Protein AF-A0A3R6Z991-F1 (afdb_monomer)

Solvent-accessible surface area (backbone atoms only — not comparable to full-atom values): 20570 Å² total; per-residue (Å²): 110,44,73,58,53,53,50,39,36,74,74,65,44,71,78,51,52,42,78,57,64,45,78,54,75,90,74,85,60,100,72,64,67,67,49,63,60,60,46,75,59,52,71,69,58,50,58,74,48,50,86,48,66,69,60,48,53,48,35,54,51,50,40,51,42,68,76,30,88,50,35,48,64,38,92,88,78,64,52,74,47,69,49,88,49,52,92,82,39,44,72,40,67,37,93,85,81,61,52,67,30,35,72,87,61,41,77,78,53,73,98,57,54,70,67,59,50,52,60,66,44,47,64,56,51,51,52,49,50,54,48,41,68,74,76,51,71,88,80,68,92,53,63,51,33,69,41,66,42,90,86,80,62,52,31,26,30,69,88,76,69,45,78,41,60,89,55,98,76,31,68,47,33,31,76,78,30,83,92,42,55,40,70,42,44,65,57,85,86,72,90,60,85,73,52,73,65,56,53,50,50,53,48,52,53,42,50,52,49,40,67,68,43,39,61,62,12,49,55,48,20,52,52,51,50,55,52,43,53,73,75,38,82,73,62,74,81,43,76,65,60,41,52,55,49,45,50,49,40,29,54,51,36,35,49,67,56,46,52,59,52,51,48,64,68,45,56,79,51,46,64,58,52,52,49,46,43,71,78,36,48,67,62,52,49,47,69,69,47,62,83,72,56,70,75,76,74,71,82,74,82,71,79,88,72,70,90,72,76,91,80,71,80,83,82,80,86,76,83,86,78,90,81,83,89,85,89,85,88,83,90,85,136

Radius of gyration: 32.33 Å; Cα contacts (8 Å, |Δi|>4): 270; chains: 1; bounding box: 78×61×90 Å

Structure (mmCIF, N/CA/C/O backbone):
data_AF-A0A3R6Z991-F1
#
_entry.id   AF-A0A3R6Z991-F1
#
loop_
_atom_site.group_PDB
_atom_site.id
_atom_site.type_symbol
_atom_site.label_atom_id
_atom_site.label_alt_id
_atom_site.label_comp_id
_atom_site.label_asym_id
_atom_site.label_entity_id
_atom_site.label_seq_id
_atom_site.pdbx_PDB_ins_code
_atom_site.Cartn_x
_atom_site.Cartn_y
_atom_site.Cartn_z
_atom_site.occupancy
_atom_site.B_iso_or_equiv
_atom_site.auth_seq_id
_atom_site.auth_comp_id
_atom_site.auth_asym_id
_atom_site.auth_atom_id
_atom_site.pdbx_PDB_model_num
ATOM 1 N N . MET A 1 1 ? -12.476 -25.654 -6.053 1.00 82.75 1 MET A N 1
ATOM 2 C CA . MET A 1 1 ? -13.649 -24.868 -5.609 1.00 82.75 1 MET A CA 1
ATOM 3 C C . MET A 1 1 ? -13.678 -24.734 -4.091 1.00 82.75 1 MET A C 1
ATOM 5 O O . MET A 1 1 ? -13.703 -23.611 -3.612 1.00 82.75 1 MET A O 1
ATOM 9 N N . GLU A 1 2 ? -13.589 -25.836 -3.341 1.00 89.06 2 GLU A N 1
ATOM 10 C CA . GLU A 1 2 ? -13.606 -25.836 -1.867 1.00 89.06 2 GLU A CA 1
ATOM 11 C C . GLU A 1 2 ? -12.605 -24.870 -1.223 1.00 89.06 2 GLU A C 1
ATOM 13 O O . GLU A 1 2 ? -13.019 -24.016 -0.450 1.00 89.06 2 GLU A O 1
ATOM 18 N N . GLY A 1 3 ? -11.323 -24.905 -1.609 1.00 91.31 3 GLY A N 1
ATOM 19 C CA . GLY A 1 3 ? -10.321 -23.989 -1.042 1.00 91.31 3 GLY A CA 1
ATOM 20 C C . GLY A 1 3 ? -10.647 -22.499 -1.232 1.00 91.31 3 GLY A C 1
ATOM 21 O O . GLY A 1 3 ? -10.408 -21.698 -0.333 1.00 91.31 3 GLY A O 1
ATOM 22 N N . TYR A 1 4 ? -11.262 -22.130 -2.363 1.00 91.81 4 TYR A N 1
ATOM 23 C CA . TYR A 1 4 ? -11.729 -20.759 -2.598 1.00 91.81 4 TYR A CA 1
ATOM 24 C C . TYR A 1 4 ? -12.883 -20.406 -1.654 1.00 91.81 4 TYR A C 1
ATOM 26 O O . TYR A 1 4 ? -12.826 -19.391 -0.966 1.00 91.81 4 TYR A O 1
ATOM 34 N N . VAL A 1 5 ? -13.910 -21.257 -1.595 1.00 92.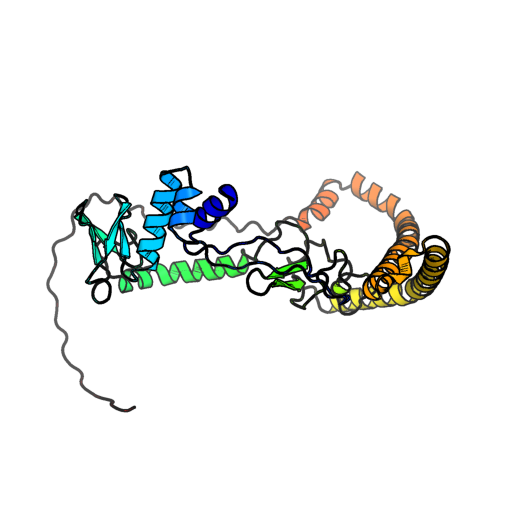38 5 VAL A N 1
ATOM 35 C CA . VAL A 1 5 ? -15.098 -21.032 -0.761 1.00 92.38 5 VAL A CA 1
ATOM 36 C C . VAL A 1 5 ? -14.729 -20.981 0.723 1.00 92.38 5 VAL A C 1
ATOM 38 O O . VAL A 1 5 ? -15.147 -20.062 1.422 1.00 92.38 5 VAL A O 1
ATOM 41 N N . ALA A 1 6 ? -13.892 -21.908 1.191 1.00 92.94 6 ALA A N 1
ATOM 42 C CA . ALA A 1 6 ? -13.424 -21.954 2.570 1.00 92.94 6 ALA A CA 1
ATOM 43 C C . ALA A 1 6 ? -12.615 -20.703 2.944 1.00 92.94 6 ALA A C 1
ATOM 45 O O . ALA A 1 6 ? -12.851 -20.121 4.002 1.00 92.94 6 ALA A O 1
ATOM 46 N N . SER A 1 7 ? -11.720 -20.241 2.060 1.00 92.75 7 SER A N 1
ATOM 47 C CA . SER A 1 7 ? -10.999 -18.976 2.254 1.00 92.75 7 SER A CA 1
ATOM 48 C C . SER A 1 7 ? -11.969 -17.797 2.348 1.00 92.75 7 SER A C 1
ATOM 50 O O . SER A 1 7 ? -11.893 -17.032 3.302 1.00 92.75 7 SER A O 1
ATOM 52 N N . LYS A 1 8 ? -12.942 -17.690 1.433 1.00 91.88 8 LYS A N 1
ATOM 53 C CA . LYS A 1 8 ? -13.927 -16.599 1.456 1.00 91.88 8 LYS A CA 1
ATOM 54 C C . LYS A 1 8 ? -14.783 -16.586 2.715 1.00 91.88 8 LYS A C 1
ATOM 56 O O . LYS A 1 8 ? -15.012 -15.520 3.275 1.00 91.88 8 LYS A O 1
ATOM 61 N N . ILE A 1 9 ? -15.216 -17.748 3.184 1.00 92.94 9 ILE A N 1
ATOM 62 C CA . ILE A 1 9 ? -15.982 -17.857 4.429 1.00 92.94 9 ILE A CA 1
ATOM 63 C C . ILE A 1 9 ? -15.120 -17.481 5.630 1.00 92.94 9 ILE A C 1
ATOM 65 O O . ILE A 1 9 ? -15.600 -16.779 6.513 1.00 92.94 9 ILE A O 1
ATOM 69 N N . THR A 1 10 ? -13.854 -17.899 5.647 1.00 90.31 10 THR A N 1
ATOM 70 C CA . THR A 1 10 ? -12.906 -17.533 6.710 1.00 90.31 10 THR A CA 1
ATOM 71 C C . THR A 1 10 ? -12.703 -16.018 6.781 1.00 90.31 10 THR A C 1
ATOM 73 O O . THR A 1 10 ? -12.649 -15.469 7.877 1.00 90.31 10 THR A O 1
ATOM 76 N N . ASP A 1 11 ? -12.713 -15.336 5.632 1.00 90.19 11 ASP A N 1
ATOM 77 C CA . ASP A 1 11 ? -12.648 -13.871 5.527 1.00 90.19 11 ASP A CA 1
ATOM 78 C C . ASP A 1 11 ? -13.983 -13.161 5.866 1.00 90.19 11 ASP A C 1
ATOM 80 O O . ASP A 1 11 ? -14.098 -11.943 5.728 1.00 90.19 11 ASP A O 1
ATOM 84 N N . GLY A 1 12 ? -15.029 -13.896 6.264 1.00 89.50 12 GLY A N 1
ATOM 85 C CA . GLY A 1 12 ? -16.349 -13.341 6.587 1.00 89.50 12 GLY A CA 1
ATOM 86 C C . GLY A 1 12 ? -17.260 -13.081 5.377 1.00 89.50 12 GLY A C 1
ATOM 87 O O . GLY A 1 12 ? -18.328 -12.474 5.515 1.00 89.50 12 GLY A O 1
ATOM 88 N N . LEU A 1 13 ? -16.892 -13.538 4.173 1.00 91.50 13 LEU A N 1
ATOM 89 C CA . LEU A 1 13 ? -17.719 -13.394 2.973 1.00 91.50 13 LEU A CA 1
ATOM 90 C C . LEU A 1 13 ? -18.770 -14.513 2.885 1.00 91.50 13 LEU A C 1
ATOM 92 O O . LEU A 1 13 ? -18.513 -15.605 2.386 1.00 91.50 13 LEU A O 1
ATOM 96 N N . VAL A 1 14 ? -19.995 -14.205 3.313 1.00 93.62 14 VAL A N 1
ATOM 97 C CA . VAL A 1 14 ? -21.129 -15.159 3.353 1.00 93.62 14 VAL A CA 1
ATOM 98 C C . VAL A 1 14 ? -21.963 -15.237 2.067 1.00 93.62 14 VAL A C 1
ATOM 100 O O . VAL A 1 14 ? -22.827 -16.099 1.944 1.00 93.62 14 VAL A O 1
ATOM 103 N N . TYR A 1 15 ? -21.702 -14.360 1.094 1.00 93.81 15 TYR A N 1
ATOM 104 C CA . TYR A 1 15 ? -22.352 -14.367 -0.225 1.00 93.81 15 TYR A CA 1
ATOM 105 C C . TYR A 1 15 ? -21.294 -14.412 -1.339 1.00 93.81 15 TYR A C 1
ATOM 107 O O . TYR A 1 15 ? -21.105 -13.423 -2.049 1.00 93.81 15 TYR A O 1
ATOM 115 N N . PRO A 1 16 ? -20.522 -15.507 -1.454 1.00 92.62 16 PRO A N 1
ATOM 116 C CA . PRO A 1 16 ? -19.479 -15.608 -2.463 1.00 92.62 16 PRO A CA 1
ATOM 117 C C . PRO A 1 16 ? -20.077 -15.727 -3.872 1.00 92.62 16 PRO A C 1
ATOM 119 O O . PRO A 1 16 ? -21.133 -16.329 -4.085 1.00 92.62 16 PRO A O 1
ATOM 122 N N . THR A 1 17 ? -19.364 -15.174 -4.849 1.00 93.38 17 THR A N 1
ATOM 123 C CA . THR A 1 17 ? -19.722 -15.237 -6.271 1.00 93.38 17 THR A CA 1
ATOM 124 C C . THR A 1 17 ? -18.753 -16.126 -7.038 1.00 93.38 17 THR A C 1
ATOM 126 O O . THR A 1 17 ? -17.576 -16.230 -6.694 1.00 93.38 17 THR A O 1
ATOM 129 N N . CYS A 1 18 ? -19.227 -16.729 -8.120 1.00 89.62 18 CYS A N 1
ATOM 130 C CA . CYS A 1 18 ? -18.427 -17.534 -9.026 1.00 89.62 18 CYS A CA 1
ATOM 131 C C . CYS A 1 18 ? -17.290 -16.710 -9.658 1.00 89.62 18 CYS A C 1
ATOM 133 O O . CYS A 1 18 ? -17.527 -15.646 -10.232 1.00 89.62 18 CYS A O 1
ATOM 135 N N . PHE A 1 19 ? -16.059 -17.225 -9.574 1.00 88.69 19 PHE A N 1
ATOM 136 C CA . PHE A 1 19 ? -14.857 -16.583 -10.121 1.00 88.69 19 PHE A CA 1
ATOM 137 C C . PHE A 1 19 ? -14.416 -17.158 -11.477 1.00 88.69 19 PHE A C 1
ATOM 139 O O . PHE A 1 19 ? -13.409 -16.713 -12.023 1.00 88.69 19 PHE A O 1
ATOM 146 N N . PHE A 1 20 ? -15.131 -18.152 -12.019 1.00 87.88 20 PHE A N 1
ATOM 147 C CA . PHE A 1 20 ? -14.762 -18.772 -13.292 1.00 87.88 20 PHE A CA 1
ATOM 148 C C . PHE A 1 20 ? -14.850 -17.768 -14.444 1.00 87.88 20 PHE A C 1
ATOM 150 O O . PHE A 1 20 ? -15.827 -17.025 -14.567 1.00 87.88 20 PHE A O 1
ATOM 157 N N . THR A 1 21 ? -13.828 -17.775 -15.293 1.00 86.69 21 THR A N 1
ATOM 158 C CA . THR A 1 21 ? -13.789 -17.041 -16.556 1.00 86.69 21 THR A CA 1
ATOM 159 C C . THR A 1 21 ? -14.355 -17.912 -17.667 1.00 86.69 21 THR A C 1
ATOM 161 O O . THR A 1 21 ? -13.975 -19.073 -17.818 1.00 86.69 21 THR A O 1
ATOM 164 N N . SER A 1 22 ? -15.272 -17.351 -18.450 1.00 79.81 22 SER A N 1
ATOM 165 C CA . SER A 1 22 ? -15.692 -17.984 -19.698 1.00 79.81 22 SER A CA 1
ATOM 166 C C . SER A 1 22 ? -14.619 -17.738 -20.760 1.00 79.81 22 SER A C 1
ATOM 168 O O . SER A 1 22 ? -14.038 -16.645 -20.782 1.00 79.81 22 SER A O 1
ATOM 170 N N . PRO A 1 23 ? -14.326 -18.723 -21.628 1.00 73.44 23 PRO A N 1
ATOM 171 C CA . PRO A 1 23 ? -13.480 -18.479 -22.785 1.00 73.44 23 PRO A CA 1
ATOM 172 C C . PRO A 1 23 ? -14.109 -17.384 -23.663 1.00 73.44 23 PRO A C 1
ATOM 174 O O . PRO A 1 23 ? -15.335 -17.231 -23.656 1.00 73.44 23 PRO A O 1
ATOM 177 N N . PRO A 1 24 ? -13.289 -16.604 -24.383 1.00 66.75 24 PRO A N 1
ATOM 178 C CA . PRO A 1 24 ? -13.789 -15.581 -25.293 1.00 66.75 24 PRO A CA 1
ATOM 179 C C . PRO A 1 24 ? -14.782 -16.176 -26.298 1.00 66.75 24 PRO A C 1
ATOM 181 O O . PRO A 1 24 ? -14.546 -17.266 -26.822 1.00 66.75 24 PRO A O 1
ATOM 184 N N . SER A 1 25 ? -15.896 -15.481 -26.543 1.00 61.94 25 SER A N 1
ATOM 185 C CA . SER A 1 25 ? -16.844 -15.881 -27.580 1.00 61.94 25 SER A CA 1
ATOM 186 C C . SER A 1 25 ? -16.215 -15.679 -28.961 1.00 61.94 25 SER A C 1
ATOM 188 O O . SER A 1 25 ? -15.537 -14.681 -29.212 1.00 61.94 25 SER A O 1
ATOM 190 N N . ASP A 1 26 ? -16.414 -16.653 -29.847 1.00 62.41 26 ASP A N 1
ATOM 191 C CA . ASP A 1 26 ? -15.805 -16.759 -31.183 1.00 62.41 26 ASP A CA 1
ATOM 192 C C . ASP A 1 26 ? -16.470 -15.799 -32.198 1.00 62.41 26 ASP A C 1
ATOM 194 O O . ASP A 1 26 ? -16.658 -16.105 -33.374 1.00 62.41 26 ASP A O 1
ATOM 198 N N . ASP A 1 27 ? -16.876 -14.616 -31.732 1.00 59.75 27 ASP A N 1
ATOM 199 C CA . ASP A 1 27 ? -17.784 -13.711 -32.443 1.00 59.75 27 ASP A CA 1
ATOM 200 C C . ASP A 1 27 ? -17.039 -12.779 -33.423 1.00 59.75 27 ASP A C 1
ATOM 202 O O . ASP A 1 27 ? -17.573 -11.760 -33.859 1.00 59.75 27 ASP A O 1
ATOM 206 N N . GLY A 1 28 ? -15.787 -13.097 -33.772 1.00 58.56 28 GLY A N 1
ATOM 207 C CA . GLY A 1 28 ? -14.999 -12.361 -34.770 1.00 58.56 28 GLY A CA 1
ATOM 208 C C . GLY A 1 28 ? -14.680 -10.905 -34.405 1.00 58.56 28 GLY A C 1
ATOM 209 O O . GLY A 1 28 ? -14.294 -10.134 -35.282 1.00 58.56 28 GLY A O 1
ATOM 210 N N . SER A 1 29 ? -14.843 -10.513 -33.136 1.00 56.03 29 SER A N 1
ATOM 211 C CA . SER A 1 29 ? -14.404 -9.206 -32.641 1.00 56.03 29 SER A CA 1
ATOM 212 C C . SER A 1 29 ? -13.012 -9.322 -32.016 1.00 56.03 29 SER A C 1
ATOM 214 O O . SER A 1 29 ? -12.801 -10.091 -31.079 1.00 56.03 29 SER A O 1
ATOM 216 N N . ASP A 1 30 ? -12.055 -8.546 -32.529 1.00 55.50 30 ASP A N 1
ATOM 217 C CA . ASP A 1 30 ? -10.634 -8.519 -32.134 1.00 55.50 30 ASP A CA 1
ATOM 218 C C . ASP A 1 30 ? -10.384 -7.966 -30.705 1.00 55.50 30 ASP A C 1
ATOM 220 O O . ASP A 1 30 ? -9.349 -7.376 -30.402 1.00 55.50 30 ASP A O 1
ATOM 224 N N . SER A 1 31 ? -11.342 -8.102 -29.787 1.00 57.00 31 SER A N 1
ATOM 225 C CA . SER A 1 31 ? -11.246 -7.648 -28.393 1.00 57.00 31 SER A CA 1
ATOM 226 C C . SER A 1 31 ? -11.937 -8.639 -27.462 1.00 57.00 31 SER A C 1
ATOM 228 O O . SER A 1 31 ? -12.911 -8.330 -26.778 1.00 57.00 31 SER A O 1
ATOM 230 N N . ALA A 1 32 ? -11.433 -9.868 -27.458 1.00 60.47 32 ALA A N 1
ATOM 231 C CA . ALA A 1 32 ? -12.014 -10.971 -26.714 1.00 60.47 32 ALA A CA 1
ATOM 232 C C . ALA A 1 32 ? -11.549 -10.945 -25.241 1.00 60.47 32 ALA A C 1
ATOM 234 O O . ALA A 1 32 ? -10.636 -11.663 -24.832 1.00 60.47 32 ALA A O 1
ATOM 235 N N . ILE A 1 33 ? -12.143 -10.054 -24.440 1.00 64.81 33 ILE A N 1
ATOM 236 C CA . ILE A 1 33 ? -11.862 -9.949 -23.001 1.00 64.81 33 ILE A CA 1
ATOM 237 C C . ILE A 1 33 ? -12.528 -11.138 -22.279 1.00 64.81 33 ILE A C 1
ATOM 239 O O . ILE A 1 33 ? -13.744 -11.316 -22.403 1.00 64.81 33 ILE A O 1
ATOM 243 N N . PRO A 1 34 ? -11.781 -11.948 -21.500 1.00 70.69 34 PRO A N 1
ATOM 244 C CA . PRO A 1 34 ? -12.364 -13.019 -20.697 1.00 70.69 34 PRO A CA 1
ATOM 245 C C . PRO A 1 34 ? -13.409 -12.453 -19.730 1.00 70.69 34 PRO A C 1
ATOM 247 O O . PRO A 1 34 ? -13.096 -11.596 -18.905 1.00 70.69 34 PRO A O 1
ATOM 250 N N . THR A 1 35 ? -14.650 -12.936 -19.814 1.00 79.19 35 THR A N 1
ATOM 251 C CA . THR A 1 35 ? -15.736 -12.480 -18.934 1.00 79.19 35 THR A CA 1
ATOM 252 C C . THR A 1 35 ? -15.856 -13.412 -17.731 1.00 79.19 35 THR A C 1
ATOM 254 O O . THR A 1 35 ? -15.994 -14.629 -17.878 1.00 79.19 35 THR A O 1
ATOM 257 N N . THR A 1 36 ? -15.793 -12.854 -16.526 1.00 85.06 36 THR A N 1
ATOM 258 C CA . THR A 1 36 ? -15.984 -13.567 -15.257 1.00 85.06 36 THR A CA 1
ATOM 259 C C . THR A 1 36 ? -17.469 -13.780 -14.958 1.00 85.06 36 THR A C 1
ATOM 261 O O . THR A 1 36 ? -18.293 -12.897 -15.170 1.00 85.06 36 THR A O 1
ATOM 264 N N . CYS A 1 37 ? -17.822 -14.965 -14.453 1.00 86.94 37 CYS A N 1
ATOM 265 C CA . CYS A 1 37 ? -19.209 -15.393 -14.262 1.00 86.94 37 CYS A CA 1
ATOM 266 C C . CYS A 1 37 ? -19.996 -14.525 -13.263 1.00 86.94 37 CYS A C 1
ATOM 268 O O . CYS A 1 37 ? -21.146 -14.189 -13.526 1.00 86.94 37 CYS A O 1
ATOM 270 N N . HIS A 1 38 ? -19.407 -14.194 -12.108 1.00 87.81 38 HIS A N 1
ATOM 271 C CA . HIS A 1 38 ? -20.027 -13.412 -11.025 1.00 87.81 38 HIS A CA 1
ATOM 272 C C . HIS A 1 38 ? -21.376 -13.929 -10.481 1.00 87.81 38 HIS A C 1
ATOM 274 O O . HIS A 1 38 ? -21.971 -13.278 -9.624 1.00 87.81 38 HIS A O 1
ATOM 280 N N . ALA A 1 39 ? -21.851 -15.105 -10.903 1.00 91.88 39 ALA A N 1
ATOM 281 C CA . ALA A 1 39 ? -23.089 -15.686 -10.394 1.00 91.88 39 ALA A CA 1
ATOM 282 C C . ALA A 1 39 ? -22.997 -15.949 -8.883 1.00 91.88 39 ALA A C 1
ATOM 284 O O . ALA A 1 39 ? -21.977 -16.441 -8.393 1.00 91.88 39 ALA A O 1
ATOM 285 N N . ALA A 1 40 ? -24.059 -15.631 -8.143 1.00 93.12 40 ALA A N 1
ATOM 286 C CA . ALA A 1 40 ? -24.138 -15.928 -6.718 1.00 93.12 40 ALA A CA 1
ATOM 287 C C . ALA A 1 40 ? -24.133 -17.447 -6.490 1.00 93.12 40 ALA A C 1
ATOM 289 O O . ALA A 1 40 ? -24.865 -18.178 -7.157 1.00 93.12 40 ALA A O 1
ATOM 290 N N . ILE A 1 41 ? -23.313 -17.917 -5.551 1.00 93.38 41 ILE A N 1
ATOM 291 C CA . ILE A 1 41 ? -23.256 -19.337 -5.193 1.00 93.38 41 ILE A CA 1
ATOM 292 C C . ILE A 1 41 ? -24.348 -19.613 -4.159 1.00 93.38 41 ILE A C 1
ATOM 294 O O . ILE A 1 41 ? -24.409 -18.949 -3.121 1.00 93.38 41 ILE A O 1
ATOM 298 N N . HIS A 1 42 ? -25.219 -20.583 -4.434 1.00 93.81 42 HIS A N 1
ATOM 299 C CA . HIS A 1 42 ? -26.347 -20.879 -3.560 1.00 93.81 42 HIS A CA 1
ATOM 300 C C . HIS A 1 42 ? -25.885 -21.605 -2.277 1.00 93.81 42 HIS A C 1
ATOM 302 O O . HIS A 1 42 ? -24.950 -22.407 -2.336 1.00 93.81 42 HIS A O 1
ATOM 308 N N . PRO A 1 43 ? -26.531 -21.403 -1.109 1.00 92.88 43 PRO A N 1
ATOM 309 C CA . PRO A 1 43 ? -26.143 -22.072 0.138 1.00 92.88 43 PRO A CA 1
ATOM 310 C C . PRO A 1 43 ? -26.114 -23.605 0.066 1.00 92.88 43 PRO A C 1
ATOM 312 O O . PRO A 1 43 ? -25.296 -24.232 0.734 1.00 92.88 43 PRO A O 1
ATOM 315 N N . THR A 1 44 ? -26.968 -24.216 -0.762 1.00 94.06 44 THR A N 1
ATOM 316 C CA . THR A 1 44 ? -26.942 -25.672 -0.998 1.00 94.06 44 THR A CA 1
ATOM 317 C C . THR A 1 44 ? -25.644 -26.114 -1.661 1.00 94.06 44 THR A C 1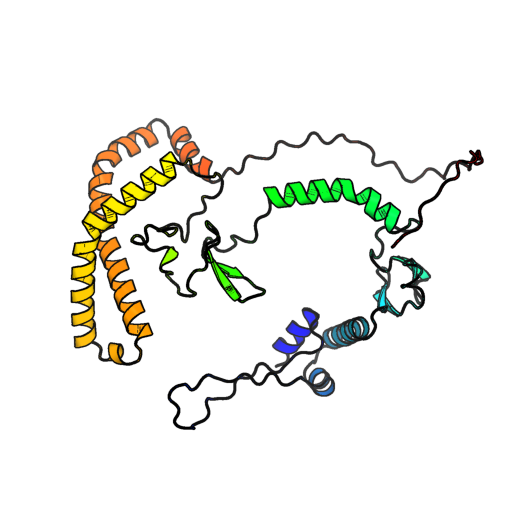
ATOM 319 O O . THR A 1 44 ? -25.082 -27.138 -1.282 1.00 94.06 44 THR A O 1
ATOM 322 N N . ASP A 1 45 ? -25.140 -25.318 -2.603 1.00 93.75 45 ASP A N 1
ATOM 323 C CA . ASP A 1 45 ? -23.889 -25.593 -3.306 1.00 93.75 45 ASP A CA 1
ATOM 324 C C . ASP A 1 45 ? -22.701 -25.355 -2.374 1.00 93.75 45 ASP A C 1
ATOM 326 O O . ASP A 1 45 ? -21.742 -26.122 -2.384 1.00 93.75 45 ASP A O 1
ATOM 330 N N . LEU A 1 46 ? -22.789 -24.338 -1.506 1.00 93.81 46 LEU A N 1
ATOM 331 C CA . LEU A 1 46 ? -21.804 -24.118 -0.447 1.00 93.81 46 LEU A CA 1
ATOM 332 C C . LEU A 1 46 ? -21.722 -25.333 0.484 1.00 93.81 46 LEU A C 1
ATOM 334 O O . LEU A 1 46 ? -20.623 -25.840 0.692 1.00 93.81 46 LEU A O 1
ATOM 338 N N . ARG A 1 47 ? -22.855 -25.856 0.981 1.00 94.44 47 ARG A N 1
ATOM 339 C CA . ARG A 1 47 ? -22.852 -27.050 1.850 1.00 94.44 47 ARG A CA 1
ATOM 340 C C . ARG A 1 47 ? -22.304 -28.281 1.136 1.00 94.44 47 ARG A C 1
ATOM 342 O O . ARG A 1 47 ? -21.611 -29.069 1.761 1.00 94.44 47 ARG A O 1
ATOM 349 N N . ALA A 1 48 ? -22.608 -28.450 -0.150 1.00 94.25 48 ALA A N 1
ATOM 350 C CA . ALA A 1 48 ? -22.116 -29.583 -0.931 1.00 94.25 48 ALA A CA 1
ATOM 351 C C . ALA A 1 48 ? -20.598 -29.528 -1.180 1.00 94.25 48 ALA A C 1
ATOM 353 O O . ALA A 1 48 ? -19.966 -30.567 -1.348 1.00 94.25 48 ALA A O 1
ATOM 354 N N . VAL A 1 49 ? -20.019 -28.324 -1.230 1.00 93.31 49 VAL A N 1
ATOM 355 C CA . VAL A 1 49 ? -18.596 -28.100 -1.526 1.00 93.31 49 VAL A CA 1
ATOM 356 C C . VAL A 1 49 ? -17.732 -28.020 -0.263 1.00 93.31 49 VAL A C 1
ATOM 358 O O . VAL A 1 49 ? -16.539 -28.299 -0.337 1.00 93.31 49 VAL A O 1
ATOM 361 N N . ILE A 1 50 ? -18.293 -27.612 0.877 1.00 94.44 50 ILE A N 1
ATOM 362 C CA . ILE A 1 50 ? -17.566 -27.468 2.145 1.00 94.44 50 ILE A CA 1
ATOM 363 C C . ILE A 1 50 ? -17.603 -28.797 2.900 1.00 94.44 50 ILE A C 1
ATOM 365 O O . ILE A 1 50 ? -18.629 -29.158 3.471 1.00 94.44 50 ILE A O 1
ATOM 369 N N . SER A 1 51 ? -16.470 -29.498 2.957 1.00 91.94 51 SER A N 1
ATOM 370 C CA . SER A 1 51 ? -16.371 -30.780 3.671 1.00 91.94 51 SER A CA 1
ATOM 371 C C . SER A 1 51 ? -16.168 -30.610 5.181 1.00 91.94 51 SER A C 1
ATOM 373 O O . SER A 1 51 ? -16.439 -31.524 5.953 1.00 91.94 51 SER A O 1
ATOM 375 N N . SER A 1 52 ? -15.651 -29.454 5.614 1.00 94.25 52 SER A N 1
ATOM 376 C CA . SER A 1 52 ? -15.352 -29.172 7.022 1.00 94.25 52 SER A CA 1
ATOM 377 C C . SER A 1 52 ? -16.563 -28.591 7.751 1.00 94.25 52 SER A C 1
ATOM 379 O O . SER A 1 52 ? -17.008 -27.479 7.449 1.00 94.25 52 SER A O 1
ATOM 381 N N . ASP A 1 53 ? -17.040 -29.300 8.773 1.00 94.25 53 ASP A N 1
ATOM 382 C CA . ASP A 1 53 ? -18.116 -28.810 9.639 1.00 94.25 53 ASP A CA 1
ATOM 383 C C . ASP A 1 53 ? -17.712 -27.549 10.420 1.00 94.25 53 ASP A C 1
ATOM 385 O O . ASP A 1 53 ? -18.557 -26.701 10.686 1.00 94.25 53 ASP A O 1
ATOM 389 N N . GLU A 1 54 ? -16.423 -27.347 10.716 1.00 93.38 54 GLU A N 1
ATOM 390 C CA . GLU A 1 54 ? -15.950 -26.111 11.355 1.00 93.38 54 GLU A CA 1
ATOM 391 C C . GLU A 1 54 ? -16.166 -24.889 10.446 1.00 93.38 54 GLU A C 1
ATOM 393 O O . GLU A 1 54 ? -16.641 -23.839 10.887 1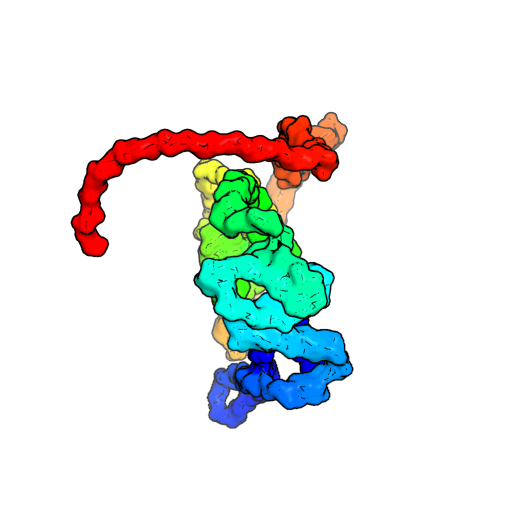.00 93.38 54 GLU A O 1
ATOM 398 N N . VAL A 1 55 ? -15.839 -25.025 9.156 1.00 94.06 55 VAL A N 1
ATOM 399 C CA . VAL A 1 55 ? -16.025 -23.954 8.164 1.00 94.06 55 VAL A CA 1
ATOM 400 C C . VAL A 1 55 ? -17.512 -23.685 7.952 1.00 94.06 55 VAL A C 1
ATOM 402 O O . VAL A 1 55 ? -17.915 -22.526 7.841 1.00 94.06 55 VAL A O 1
ATOM 405 N N . TRP A 1 56 ? -18.336 -24.735 7.939 1.00 95.44 56 TRP A N 1
ATOM 406 C CA . TRP A 1 56 ? -19.784 -24.590 7.830 1.00 95.44 56 TRP A CA 1
ATOM 407 C C . TRP A 1 56 ? -20.391 -23.857 9.033 1.00 95.44 56 TRP A C 1
ATOM 409 O O . TRP A 1 56 ? -21.139 -22.901 8.843 1.00 95.44 56 TRP A O 1
ATOM 419 N N . SER A 1 57 ? -19.996 -24.208 10.257 1.00 93.12 57 SER A N 1
ATOM 420 C CA . SER A 1 57 ? -20.441 -23.507 11.468 1.00 93.12 57 SER A CA 1
ATOM 421 C C . SER A 1 57 ? -20.041 -22.026 11.459 1.00 93.12 57 SER A C 1
ATOM 423 O O . SER A 1 57 ? -20.827 -21.162 11.851 1.00 93.12 57 SER A O 1
ATOM 425 N N . LYS A 1 58 ? -18.842 -21.689 10.953 1.00 93.56 58 LYS A N 1
ATOM 426 C CA . LYS A 1 58 ? -18.435 -20.285 10.745 1.00 93.56 58 LYS A CA 1
ATOM 427 C C . LYS A 1 58 ? -19.319 -19.583 9.716 1.00 93.56 58 LYS A C 1
ATOM 429 O O . LYS A 1 58 ? -19.724 -18.448 9.955 1.00 93.56 58 LYS A O 1
ATOM 434 N N . TYR A 1 59 ? -19.638 -20.245 8.604 1.00 95.50 59 TYR A N 1
ATOM 435 C CA . TYR A 1 59 ? -20.555 -19.714 7.595 1.00 95.50 59 TYR A CA 1
ATOM 436 C C . TYR A 1 59 ? -21.932 -19.405 8.182 1.00 95.50 59 TYR A C 1
ATOM 438 O O . TYR A 1 59 ? -22.419 -18.291 8.004 1.00 95.50 59 TYR A O 1
ATOM 446 N N . GLU A 1 60 ? -22.534 -20.349 8.907 1.00 94.50 60 GLU A N 1
ATOM 447 C CA . GLU A 1 60 ? -23.848 -20.167 9.531 1.00 94.50 60 GLU A CA 1
ATOM 448 C C . GLU A 1 60 ? -23.830 -19.010 10.526 1.00 94.50 60 GLU A C 1
ATOM 450 O O . GLU A 1 60 ? -24.679 -18.122 10.452 1.00 94.50 60 GLU A O 1
ATOM 455 N N . LYS A 1 61 ? -22.802 -18.952 11.379 1.00 93.06 61 LYS A N 1
ATOM 456 C CA . LYS A 1 61 ? -22.607 -17.857 12.330 1.00 93.06 61 LYS A CA 1
ATOM 457 C C . LYS A 1 61 ? -22.482 -16.498 11.643 1.00 93.06 61 LYS A C 1
ATOM 459 O O . LYS A 1 61 ? -23.178 -15.549 11.998 1.00 93.06 61 LYS A O 1
ATOM 464 N N . PHE A 1 62 ? -21.600 -16.379 10.652 1.00 93.69 62 PHE A N 1
ATOM 465 C CA . PHE A 1 62 ? -21.394 -15.119 9.941 1.00 93.69 62 PHE A CA 1
ATOM 466 C C . PHE A 1 62 ? -22.629 -14.706 9.147 1.00 93.69 62 PHE A C 1
ATOM 468 O O . PHE A 1 62 ? -22.951 -13.519 9.089 1.00 93.69 62 PHE A O 1
ATOM 475 N N . LYS A 1 63 ? -23.336 -15.670 8.549 1.00 94.56 63 LYS A N 1
ATOM 476 C CA . LYS A 1 63 ? -24.573 -15.409 7.818 1.00 94.56 63 LYS A CA 1
ATOM 477 C C . LYS A 1 63 ? -25.645 -14.897 8.770 1.00 94.56 63 LYS A C 1
ATOM 479 O O . LYS A 1 63 ? -26.219 -13.846 8.504 1.00 94.56 63 LYS A O 1
ATOM 484 N N . PHE A 1 64 ? -25.833 -15.566 9.906 1.00 94.44 64 PHE A N 1
ATOM 485 C CA . PHE A 1 64 ? -26.772 -15.150 10.940 1.00 94.44 64 PHE A CA 1
ATOM 486 C C . PHE A 1 64 ? -26.484 -13.726 11.429 1.00 94.44 64 PHE A C 1
ATOM 488 O O . PHE A 1 64 ? -27.385 -12.888 11.416 1.00 94.44 64 PHE A O 1
ATOM 495 N N . ASN A 1 65 ? -25.222 -13.423 11.758 1.00 91.00 65 ASN A N 1
ATOM 496 C CA . ASN A 1 65 ? -24.797 -12.088 12.191 1.00 91.00 65 ASN A CA 1
ATOM 497 C C . ASN A 1 65 ? -25.001 -11.011 11.115 1.00 91.00 65 ASN A C 1
ATOM 499 O O . ASN A 1 65 ? -25.218 -9.847 11.439 1.00 91.00 65 ASN A O 1
ATOM 503 N N . LYS A 1 66 ? -24.927 -11.377 9.831 1.00 91.31 66 LYS A N 1
ATOM 504 C CA . LYS A 1 66 ? -25.143 -10.446 8.718 1.00 91.31 66 LYS A CA 1
ATOM 505 C C . LYS A 1 66 ? -26.623 -10.215 8.414 1.00 91.31 66 LYS A C 1
ATOM 507 O O . LYS A 1 66 ? -26.989 -9.116 8.011 1.00 91.31 66 LYS A O 1
ATOM 512 N N . GLU A 1 67 ? -27.455 -11.240 8.567 1.00 93.38 67 GLU A N 1
ATOM 513 C CA . GLU A 1 67 ? -28.904 -11.168 8.333 1.00 93.38 67 GLU A CA 1
ATOM 514 C C . GLU A 1 67 ? -29.649 -10.501 9.499 1.00 93.38 67 GLU A C 1
ATOM 516 O O . GLU A 1 67 ? -30.704 -9.904 9.295 1.00 93.38 67 GLU A O 1
ATOM 521 N N . HIS A 1 68 ? -29.076 -10.530 10.704 1.00 92.62 68 HIS A N 1
ATOM 522 C CA . HIS A 1 68 ? -29.659 -9.938 11.903 1.00 92.62 68 HIS A CA 1
ATOM 523 C C . HIS A 1 68 ? -28.776 -8.799 12.418 1.00 92.62 68 HIS A C 1
ATOM 525 O O . HIS A 1 68 ? -27.767 -9.031 13.078 1.00 92.62 68 HIS A O 1
ATOM 531 N N . ALA A 1 69 ? -29.189 -7.550 12.186 1.00 89.56 69 ALA A N 1
ATOM 532 C CA . ALA A 1 69 ? -28.426 -6.363 12.598 1.00 89.56 69 ALA A CA 1
ATOM 533 C C . ALA A 1 69 ? -28.064 -6.353 14.100 1.00 89.56 69 ALA A C 1
ATOM 535 O O . ALA A 1 69 ? -26.980 -5.899 14.484 1.00 89.56 69 ALA A O 1
ATOM 536 N N . ASN A 1 70 ? -28.951 -6.913 14.931 1.00 92.31 70 ASN A N 1
ATOM 537 C CA . ASN A 1 70 ? -28.807 -6.964 16.385 1.00 92.31 70 ASN A CA 1
ATOM 538 C C . ASN A 1 70 ? -28.255 -8.302 16.912 1.00 92.31 70 ASN A C 1
ATOM 540 O O . ASN A 1 70 ? -28.269 -8.529 18.124 1.00 92.31 70 ASN A O 1
ATOM 544 N N . ALA A 1 71 ? -27.793 -9.202 16.039 1.00 92.88 71 ALA A N 1
ATOM 545 C CA . ALA A 1 71 ? -27.139 -10.430 16.475 1.00 92.88 71 ALA A CA 1
ATOM 546 C C . ALA A 1 71 ? -25.720 -10.152 16.974 1.00 92.88 71 ALA A C 1
ATOM 548 O O . ALA A 1 71 ? -24.951 -9.431 16.329 1.00 92.88 71 ALA A O 1
ATOM 549 N N . ARG A 1 72 ? -25.361 -10.730 18.120 1.00 93.19 72 ARG A N 1
ATOM 550 C CA . ARG A 1 72 ? -24.008 -10.672 18.682 1.00 93.19 72 ARG A CA 1
ATOM 551 C C . ARG A 1 72 ? -23.618 -12.021 19.262 1.00 93.19 72 ARG A C 1
ATOM 553 O O . ARG A 1 72 ? -24.446 -12.744 19.807 1.00 93.19 72 ARG A O 1
ATOM 560 N N . GLU A 1 73 ? -22.333 -12.321 19.152 1.00 93.94 73 GLU A N 1
ATOM 561 C CA . GLU A 1 73 ? -21.710 -13.483 19.775 1.00 93.94 73 GLU A CA 1
ATOM 562 C C . GLU A 1 73 ? -21.244 -13.115 21.187 1.00 93.94 73 GLU A C 1
ATOM 564 O O . GLU A 1 73 ? -20.598 -12.083 21.381 1.00 93.94 73 GLU A O 1
ATOM 569 N N . CYS A 1 74 ? -21.580 -13.946 22.171 1.00 94.06 74 CYS A N 1
ATOM 570 C CA . CYS A 1 74 ? -21.112 -13.797 23.539 1.00 94.06 74 CYS A CA 1
ATOM 571 C C . CYS A 1 74 ? -19.588 -14.018 23.601 1.00 94.06 74 CYS A C 1
ATOM 573 O O . CYS A 1 74 ? -19.115 -15.067 23.156 1.00 94.06 74 CYS A O 1
ATOM 575 N N . PRO A 1 75 ? -18.805 -13.099 24.196 1.00 94.81 75 PRO A N 1
ATOM 576 C CA . PRO A 1 75 ? -17.349 -13.237 24.276 1.00 94.81 75 PRO A CA 1
ATOM 577 C C . PRO A 1 75 ? -16.873 -14.336 25.235 1.00 94.81 75 PRO A C 1
ATOM 579 O O . PRO A 1 75 ? -15.696 -14.682 25.213 1.00 94.81 75 PRO A O 1
ATOM 582 N N . PHE A 1 76 ? -17.761 -14.870 26.078 1.00 94.62 76 PHE A N 1
ATOM 583 C CA . PHE A 1 76 ? -17.410 -15.850 27.108 1.00 94.62 76 PHE A CA 1
ATOM 584 C C . PHE A 1 76 ? -17.692 -17.294 26.680 1.00 94.62 76 PHE A C 1
ATOM 586 O O . PHE A 1 76 ? -16.883 -18.177 26.948 1.00 94.62 76 PHE A O 1
ATOM 593 N N . CYS A 1 77 ? -18.827 -17.545 26.017 1.00 94.31 77 CYS A N 1
ATOM 594 C CA . CYS A 1 77 ? -19.249 -18.895 25.621 1.00 94.31 77 CYS A CA 1
ATOM 595 C C . CYS A 1 77 ? -19.501 -19.069 24.117 1.00 94.31 77 CYS A C 1
ATOM 597 O O . CYS A 1 77 ? -19.862 -20.162 23.695 1.00 94.31 77 CYS A O 1
ATOM 599 N N . HIS A 1 78 ? -19.322 -18.021 23.303 1.00 92.38 78 HIS A N 1
ATOM 600 C CA . HIS A 1 78 ? -19.547 -18.035 21.850 1.00 92.38 78 HIS A CA 1
ATOM 601 C C . HIS A 1 78 ? -20.997 -18.288 21.401 1.00 92.38 78 HIS A C 1
ATOM 603 O O . HIS A 1 78 ? -21.253 -18.481 20.210 1.00 92.38 78 HIS A O 1
ATOM 609 N N . HIS A 1 79 ? -21.957 -18.226 22.326 1.00 94.12 79 HIS A N 1
ATOM 610 C CA . HIS A 1 79 ? -23.380 -18.264 22.004 1.00 94.12 79 HIS A CA 1
ATOM 611 C C . HIS A 1 79 ? -23.774 -17.061 21.146 1.00 94.12 79 HIS A C 1
ATOM 613 O O . HIS A 1 79 ? -23.413 -15.925 21.461 1.00 94.12 79 HIS A O 1
ATOM 619 N N . VAL A 1 80 ? -24.530 -17.289 20.076 1.00 93.62 80 VAL A N 1
ATOM 620 C CA . VAL A 1 80 ? -24.997 -16.226 19.181 1.00 93.62 80 VAL A CA 1
ATOM 621 C C . VAL A 1 80 ? -26.475 -15.989 19.432 1.00 93.62 80 VAL A C 1
ATOM 623 O O . VAL A 1 80 ? -27.286 -16.895 19.276 1.00 93.62 80 VAL A O 1
ATOM 626 N N . GLN A 1 81 ? -26.821 -14.751 19.765 1.00 94.25 81 GLN A N 1
ATOM 627 C CA . GLN A 1 81 ? -28.185 -14.358 20.105 1.00 94.25 81 GLN A CA 1
ATOM 628 C C . GLN A 1 81 ? -28.533 -12.998 19.507 1.00 94.25 81 GLN A C 1
ATOM 630 O O . GLN A 1 81 ? -27.651 -12.188 19.208 1.00 94.25 81 GLN A O 1
ATOM 635 N N . VAL A 1 82 ? -29.827 -12.734 19.337 1.00 94.38 82 VAL A N 1
ATOM 636 C CA . VAL A 1 82 ? -30.339 -11.444 18.861 1.00 94.38 82 VAL A CA 1
ATOM 637 C C . VAL A 1 82 ? -30.797 -10.635 20.060 1.00 94.38 82 VAL A C 1
ATOM 639 O O . VAL A 1 82 ? -31.753 -11.012 20.731 1.00 94.38 82 VAL A O 1
ATOM 642 N N . SER A 1 83 ? -30.154 -9.497 20.309 1.00 88.62 83 SER A N 1
ATOM 643 C CA . SER A 1 83 ? -30.609 -8.603 21.371 1.00 88.62 83 SER A CA 1
ATOM 644 C C . SER A 1 83 ? -31.809 -7.781 20.897 1.00 88.62 83 SER A C 1
ATOM 646 O O . SER A 1 83 ? -31.727 -7.012 19.935 1.00 88.62 83 SER A O 1
ATOM 648 N N . ALA A 1 84 ? -32.939 -7.931 21.588 1.00 83.31 84 ALA A N 1
ATOM 649 C CA . ALA A 1 84 ? -34.130 -7.118 21.353 1.00 83.31 84 ALA A CA 1
ATOM 650 C C . ALA A 1 84 ? -33.951 -5.671 21.846 1.00 83.31 84 ALA A C 1
ATOM 652 O O . ALA A 1 84 ? -34.578 -4.754 21.318 1.00 83.31 84 ALA A O 1
ATOM 653 N N . THR A 1 85 ? -33.090 -5.463 22.845 1.00 81.69 85 THR A N 1
ATOM 654 C CA . THR A 1 85 ? -32.897 -4.177 23.524 1.00 81.69 85 THR A CA 1
ATOM 655 C C . THR A 1 85 ? -31.698 -3.391 23.014 1.00 81.69 85 THR A C 1
ATOM 657 O O . THR A 1 85 ? -31.593 -2.226 23.371 1.00 81.69 85 THR A O 1
ATOM 660 N N . ALA A 1 86 ? -30.859 -3.953 22.135 1.00 78.69 86 ALA A N 1
ATOM 661 C CA . ALA A 1 86 ? -29.615 -3.333 21.657 1.00 78.69 86 ALA A CA 1
ATOM 662 C C . ALA A 1 86 ? -29.754 -1.893 21.129 1.00 78.69 86 ALA A C 1
ATOM 664 O O . ALA A 1 86 ? -28.798 -1.125 21.181 1.00 78.69 86 ALA A O 1
ATOM 665 N N . ALA A 1 87 ? -30.927 -1.522 20.606 1.00 78.44 87 ALA A N 1
ATOM 666 C CA . ALA A 1 87 ? -31.193 -0.168 20.119 1.00 78.44 87 ALA A CA 1
ATOM 667 C C . ALA A 1 87 ? -31.416 0.866 21.243 1.00 78.44 87 ALA A C 1
ATOM 669 O O . ALA A 1 87 ? -31.290 2.063 21.001 1.00 78.44 87 ALA A O 1
ATOM 670 N N . VAL A 1 88 ? -31.783 0.411 22.442 1.00 81.81 88 VAL A N 1
ATOM 671 C CA . VAL A 1 88 ? -32.127 1.242 23.606 1.00 81.81 88 VAL A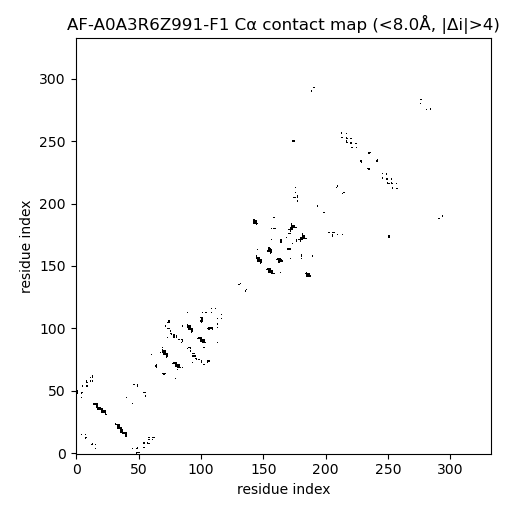 CA 1
ATOM 672 C C . VAL A 1 88 ? -31.067 1.115 24.697 1.00 81.81 88 VAL A C 1
ATOM 674 O O . VAL A 1 88 ? -30.637 2.123 25.248 1.00 81.81 88 VAL A O 1
ATOM 677 N N . ASP A 1 89 ? -30.636 -0.112 24.983 1.00 84.75 89 ASP A N 1
ATOM 678 C CA . ASP A 1 89 ? -29.612 -0.435 25.968 1.00 84.75 89 ASP A CA 1
ATOM 679 C C . ASP A 1 89 ? -28.544 -1.332 25.320 1.00 84.75 89 ASP A C 1
ATOM 681 O O . ASP A 1 89 ? -28.865 -2.431 24.850 1.00 84.75 89 ASP A O 1
ATOM 685 N N . PRO A 1 90 ? -27.276 -0.888 25.259 1.00 90.00 90 PRO A N 1
ATOM 686 C CA . PRO A 1 90 ? -26.195 -1.697 24.723 1.00 90.00 90 PRO A CA 1
ATOM 687 C C . PRO A 1 90 ? -25.806 -2.865 25.639 1.00 90.00 90 PRO A C 1
ATOM 689 O O . PRO A 1 90 ? -25.035 -3.712 25.198 1.00 90.00 90 PRO A O 1
ATOM 692 N N . ALA A 1 91 ? -26.279 -2.944 26.885 1.00 91.38 91 ALA A N 1
ATOM 693 C CA . ALA A 1 91 ? -26.032 -4.101 27.738 1.00 91.38 91 ALA A CA 1
ATOM 694 C C . ALA A 1 91 ? -26.839 -5.322 27.260 1.00 91.38 91 ALA A C 1
ATOM 696 O O . ALA A 1 91 ? -28.056 -5.273 27.084 1.00 91.38 91 ALA A O 1
ATOM 697 N N . ILE A 1 92 ? -26.146 -6.440 27.056 1.00 92.25 92 ILE A N 1
ATOM 698 C CA . ILE A 1 92 ? -26.720 -7.723 26.663 1.00 92.25 92 ILE A CA 1
ATOM 699 C C . ILE A 1 92 ? -26.370 -8.757 27.725 1.00 92.25 92 ILE A C 1
ATOM 701 O O . ILE A 1 92 ? -25.201 -8.932 28.058 1.00 92.25 92 ILE A O 1
ATOM 705 N N . THR A 1 93 ? -27.368 -9.496 28.191 1.00 93.62 93 THR A N 1
ATOM 706 C CA . THR A 1 93 ? -27.167 -10.697 29.008 1.00 93.62 93 THR A CA 1
ATOM 707 C C . THR A 1 93 ? -27.165 -11.920 28.100 1.00 93.62 93 THR A C 1
ATOM 709 O O . THR A 1 93 ? -28.051 -12.058 27.261 1.00 93.62 93 THR A O 1
ATOM 712 N N . CYS A 1 94 ? -26.170 -12.797 28.226 1.00 94.94 94 CYS A N 1
ATOM 713 C CA . CYS A 1 94 ? -26.130 -14.052 27.475 1.00 94.94 94 CYS A CA 1
ATOM 714 C C . CYS A 1 94 ? -27.240 -15.019 27.925 1.00 94.94 94 CYS A C 1
ATOM 716 O O . CYS A 1 94 ? -27.365 -15.307 29.116 1.00 94.94 94 CYS A O 1
ATOM 718 N N . ASP A 1 95 ? -27.999 -15.577 26.986 1.00 95.62 95 ASP A N 1
ATOM 719 C CA . ASP A 1 95 ? -29.061 -16.549 27.267 1.00 95.62 95 ASP A CA 1
ATOM 720 C C . ASP A 1 95 ? -28.504 -17.900 27.753 1.00 95.62 95 ASP A C 1
ATOM 722 O O . ASP A 1 95 ? -29.197 -18.638 28.451 1.00 95.62 95 ASP A O 1
ATOM 726 N N . GLU A 1 96 ? -27.244 -18.214 27.426 1.00 96.44 96 GLU A N 1
ATOM 727 C CA . GLU A 1 96 ? -26.607 -19.496 27.755 1.00 96.44 96 GLU A CA 1
ATOM 728 C C . GLU A 1 96 ? -25.734 -19.434 29.018 1.00 96.44 96 GLU A C 1
ATOM 730 O O . GLU A 1 96 ? -25.878 -20.271 29.907 1.00 96.44 96 GLU A O 1
ATOM 735 N N . CYS A 1 97 ? -24.831 -18.451 29.126 1.00 96.50 97 CYS A N 1
ATOM 736 C CA . CYS A 1 97 ? -23.917 -18.334 30.273 1.00 96.50 97 CYS A CA 1
ATOM 737 C C . CYS A 1 97 ? -24.281 -17.224 31.267 1.00 96.50 97 CYS A C 1
ATOM 739 O O . CYS A 1 97 ? -23.624 -17.106 32.297 1.00 96.50 97 CYS A O 1
ATOM 741 N N . HIS A 1 98 ? -25.297 -16.410 30.967 1.00 95.31 98 HIS A N 1
ATOM 742 C CA . HIS A 1 98 ? -25.794 -15.313 31.812 1.00 95.31 98 HIS A CA 1
ATOM 743 C C . HIS A 1 98 ? -24.807 -14.181 32.124 1.00 95.31 98 HIS A C 1
ATOM 745 O O . HIS A 1 98 ? -25.148 -13.266 32.871 1.00 95.31 98 HIS A O 1
ATOM 751 N N . GLU A 1 99 ? -23.631 -14.178 31.500 1.00 94.88 99 GLU A N 1
ATOM 752 C CA . GLU A 1 99 ? -22.708 -13.050 31.582 1.00 94.88 99 GLU A CA 1
ATOM 753 C C . GLU A 1 99 ? -23.239 -11.828 30.828 1.00 94.88 99 GLU A C 1
ATOM 755 O O . GLU A 1 99 ? -23.850 -11.946 29.758 1.00 94.88 99 GLU A O 1
ATOM 760 N N . VAL A 1 100 ? -22.970 -10.645 31.384 1.00 92.56 100 VAL A N 1
ATOM 761 C CA . VAL A 1 100 ? -23.371 -9.358 30.803 1.00 92.56 100 VAL A CA 1
ATOM 762 C C . VAL A 1 100 ? -22.217 -8.773 29.998 1.00 92.56 100 VAL A C 1
ATOM 764 O O . VAL A 1 100 ? -21.090 -8.664 30.477 1.00 92.56 100 VAL A O 1
ATOM 767 N N . TYR A 1 101 ? -22.497 -8.360 28.766 1.00 94.00 101 TYR A N 1
ATOM 768 C CA . TYR A 1 101 ? -21.522 -7.761 27.861 1.00 94.00 101 TYR A CA 1
ATOM 769 C C . TYR A 1 101 ? -22.149 -6.635 27.037 1.00 94.00 101 TYR A C 1
ATOM 771 O O . TYR A 1 101 ? -23.365 -6.521 26.915 1.00 94.00 101 TYR A O 1
ATOM 779 N N . CYS A 1 102 ? -21.313 -5.770 26.474 1.00 93.81 102 CYS A N 1
ATOM 780 C CA . CYS A 1 102 ? -21.746 -4.648 25.656 1.00 93.81 102 CYS A CA 1
ATOM 781 C C . CYS A 1 102 ? -21.936 -5.062 24.189 1.00 93.81 102 CYS A C 1
ATOM 783 O O . CYS A 1 102 ? -21.088 -5.722 23.588 1.00 93.81 102 CYS A O 1
ATOM 785 N N . PHE A 1 103 ? -23.014 -4.590 23.571 1.00 92.75 103 PHE A N 1
ATOM 786 C CA . PHE A 1 103 ? -23.334 -4.780 22.160 1.00 92.75 103 PHE A CA 1
ATOM 787 C C . PHE A 1 103 ? -22.283 -4.194 21.210 1.00 92.75 103 PHE A C 1
ATOM 789 O O . PHE A 1 103 ? -22.018 -4.774 20.151 1.00 92.75 103 PHE A O 1
ATOM 796 N N . SER A 1 104 ? -21.694 -3.055 21.583 1.00 91.25 104 SER A N 1
ATOM 797 C CA . SER A 1 104 ? -20.718 -2.319 20.768 1.00 91.25 104 SER A CA 1
ATOM 798 C C . SER A 1 104 ? -19.274 -2.673 21.114 1.00 91.25 104 SER A C 1
ATOM 800 O O . SER A 1 104 ? -18.434 -2.774 20.225 1.00 91.25 104 SER A O 1
ATOM 802 N N . HIS A 1 105 ? -18.987 -2.883 22.399 1.00 90.75 105 HIS A N 1
ATOM 803 C CA . HIS A 1 105 ? -17.621 -3.013 22.914 1.00 90.75 105 HIS A CA 1
ATOM 804 C C . HIS A 1 105 ? -17.326 -4.383 23.534 1.00 90.75 105 HIS A C 1
ATOM 806 O O . HIS A 1 105 ? -16.273 -4.570 24.141 1.00 90.75 105 HIS A O 1
ATOM 812 N N . SER A 1 106 ? -18.228 -5.358 23.383 1.00 92.19 106 SER A N 1
ATOM 813 C CA . SER A 1 106 ? -18.054 -6.708 23.922 1.00 92.19 106 SER A CA 1
ATOM 814 C C . SER A 1 106 ? -17.798 -6.675 25.443 1.00 92.19 106 SER A C 1
ATOM 816 O O . SER A 1 106 ? -18.526 -6.005 26.174 1.00 92.19 106 SER A O 1
ATOM 818 N N . SER A 1 107 ? -16.777 -7.362 25.953 1.00 92.19 107 SER A N 1
ATOM 819 C CA . SER A 1 107 ? -16.439 -7.427 27.383 1.00 92.19 107 SER A CA 1
ATOM 820 C C . SER A 1 107 ? -15.618 -6.238 27.912 1.00 92.19 107 SER A C 1
ATOM 822 O O . SER A 1 107 ? -15.085 -6.317 29.015 1.00 92.19 107 SER A O 1
ATOM 824 N N . ALA A 1 108 ? -15.457 -5.153 27.148 1.00 89.44 108 ALA A N 1
ATOM 825 C CA . ALA A 1 108 ? -14.486 -4.106 27.478 1.00 89.44 108 ALA A CA 1
ATOM 826 C C . ALA A 1 108 ? -14.843 -3.243 28.702 1.00 89.44 108 ALA A C 1
ATOM 828 O O . ALA A 1 108 ? -13.945 -2.652 29.300 1.00 89.44 108 ALA A O 1
ATOM 829 N N . HIS A 1 109 ? -16.128 -3.125 29.055 1.00 87.62 109 HIS A N 1
ATOM 830 C CA . HIS A 1 109 ? -16.570 -2.219 30.121 1.00 87.62 109 HIS A CA 1
ATOM 831 C C . HIS A 1 109 ? -17.793 -2.742 30.902 1.00 87.62 109 HIS A C 1
ATOM 833 O O . HIS A 1 109 ? -18.889 -2.183 30.827 1.00 87.62 109 HIS A O 1
ATOM 839 N N . PRO A 1 110 ? -17.647 -3.828 31.680 1.00 84.38 110 PRO A N 1
ATOM 840 C CA . PRO A 1 110 ? -18.748 -4.315 32.502 1.00 84.38 110 PRO A CA 1
ATOM 841 C C . PRO A 1 110 ? -19.186 -3.234 33.505 1.00 84.38 110 PRO A C 1
ATOM 843 O O . PRO A 1 110 ? -18.362 -2.618 34.177 1.00 84.38 110 PRO A O 1
ATOM 846 N N . GLY A 1 111 ? -20.493 -2.975 33.585 1.00 82.94 111 GLY A N 1
ATOM 847 C CA . GLY A 1 111 ? -21.085 -2.092 34.599 1.00 82.94 111 GLY A CA 1
ATOM 848 C C . GLY A 1 111 ? -20.926 -0.581 34.387 1.00 82.94 111 GLY A C 1
ATOM 849 O O . GLY A 1 111 ? -21.422 0.180 35.212 1.00 82.94 111 GLY A O 1
ATOM 850 N N . THR A 1 112 ? -20.294 -0.125 33.301 1.00 89.31 112 THR A N 1
ATOM 851 C CA . THR A 1 112 ? -20.241 1.307 32.934 1.00 89.31 112 THR A CA 1
ATOM 852 C C . THR A 1 112 ? -20.904 1.555 31.585 1.00 89.31 112 THR A C 1
ATOM 854 O O . THR A 1 112 ? -20.988 0.658 30.740 1.00 89.31 112 THR A O 1
ATOM 857 N N . SER A 1 113 ? -21.410 2.772 31.369 1.00 90.94 113 SER A N 1
ATOM 858 C CA . SER A 1 113 ? -22.063 3.122 30.105 1.00 90.94 113 SER A CA 1
ATOM 859 C C . SER A 1 113 ? -21.047 3.246 28.959 1.00 90.94 113 SER A C 1
ATOM 861 O O . SER A 1 113 ? -19.893 3.623 29.171 1.00 90.94 113 SER A O 1
ATOM 863 N N . CYS A 1 114 ? -21.479 2.998 27.714 1.00 91.88 114 CYS A N 1
ATOM 864 C CA . CYS A 1 114 ? -20.617 3.188 26.533 1.00 91.88 114 CYS A CA 1
ATOM 865 C C . CYS A 1 114 ? -20.042 4.611 26.469 1.00 91.88 114 CYS A C 1
ATOM 867 O O . CYS A 1 114 ? -18.880 4.796 26.125 1.00 91.88 114 CYS A O 1
ATOM 869 N N . VAL A 1 115 ? -20.840 5.611 26.857 1.00 91.88 115 VAL A N 1
ATOM 870 C CA . VAL A 1 115 ? -20.445 7.025 26.838 1.00 91.88 115 VAL A CA 1
ATOM 871 C C . VAL A 1 115 ? -19.307 7.302 27.822 1.00 91.88 115 VAL A C 1
ATOM 873 O O . VAL A 1 115 ? -18.362 8.018 27.487 1.00 91.88 115 VAL A O 1
ATOM 876 N N . GLU A 1 116 ? -19.370 6.743 29.031 1.00 92.62 116 GLU A N 1
ATOM 877 C CA . GLU A 1 116 ? -18.302 6.879 30.028 1.00 92.62 116 GLU A CA 1
ATOM 878 C C . GLU A 1 116 ? -17.027 6.164 29.584 1.00 92.62 116 GLU A C 1
ATOM 880 O O . GLU A 1 116 ? -15.935 6.727 29.706 1.00 92.62 116 GLU A O 1
ATOM 885 N N . TYR A 1 117 ? -17.165 4.968 29.008 1.00 93.38 117 TYR A N 1
ATOM 886 C CA . TYR A 1 117 ? -16.046 4.218 28.450 1.00 93.38 117 TYR A CA 1
ATOM 887 C C . TYR A 1 117 ? -15.365 4.982 27.306 1.00 93.38 117 TYR A C 1
ATOM 889 O O . TYR A 1 117 ? -14.175 5.273 27.376 1.00 93.38 117 TYR A O 1
ATOM 897 N N . GLU A 1 118 ? -16.105 5.423 26.290 1.00 93.00 118 GLU A N 1
ATOM 898 C CA . GLU A 1 118 ? -15.549 6.199 25.174 1.00 93.00 118 GLU A CA 1
ATOM 899 C C . GLU A 1 118 ? -14.911 7.512 25.644 1.00 93.00 118 GLU A C 1
ATOM 901 O O . GLU A 1 118 ? -13.857 7.924 25.152 1.00 93.00 118 GLU A O 1
ATOM 906 N N . LYS A 1 119 ? -15.519 8.183 26.633 1.00 94.50 119 LYS A N 1
ATOM 907 C CA . LYS A 1 119 ? -14.960 9.406 27.219 1.00 94.50 119 LYS A CA 1
ATOM 908 C C . LYS A 1 119 ? -13.626 9.138 27.915 1.00 94.50 119 LYS A C 1
ATOM 910 O O . LYS A 1 119 ? -12.722 9.961 27.762 1.00 94.50 119 LYS A O 1
ATOM 915 N N . SER A 1 120 ? -13.492 8.027 28.644 1.00 92.12 120 SER A N 1
ATOM 916 C CA . SER A 1 120 ? -12.238 7.664 29.317 1.00 92.12 120 SER A CA 1
ATOM 917 C C . SER A 1 120 ? -11.149 7.247 28.319 1.00 92.12 120 SER A C 1
ATOM 919 O O . SER A 1 120 ? -9.988 7.615 28.492 1.00 92.12 120 SER A O 1
ATOM 921 N N . ARG A 1 121 ? -11.522 6.587 27.214 1.00 92.44 121 ARG A N 1
ATOM 922 C CA . ARG A 1 121 ? -10.594 6.154 26.155 1.00 92.44 121 ARG A CA 1
ATOM 923 C C . ARG A 1 121 ? -10.143 7.273 25.218 1.00 92.44 121 ARG A C 1
ATOM 925 O O . ARG A 1 121 ? -9.045 7.195 24.675 1.00 92.44 121 ARG A O 1
ATOM 932 N N . ARG A 1 122 ? -10.923 8.349 25.063 1.00 91.44 122 ARG A N 1
ATOM 933 C CA . ARG A 1 122 ? -10.662 9.422 24.082 1.00 91.44 122 ARG A CA 1
ATOM 934 C C . ARG A 1 122 ? -9.271 10.052 24.185 1.00 91.44 122 ARG A C 1
ATOM 936 O O . ARG A 1 122 ? -8.680 10.391 23.161 1.00 91.44 122 ARG A O 1
ATOM 943 N N . ALA A 1 123 ? -8.766 10.269 25.400 1.00 89.31 123 ALA A N 1
ATOM 944 C CA . ALA A 1 123 ? -7.449 10.877 25.592 1.00 89.31 123 ALA A CA 1
ATOM 945 C C . ALA A 1 123 ? -6.335 9.951 25.086 1.00 89.31 123 ALA A C 1
ATOM 947 O O . ALA A 1 123 ? -5.477 10.385 24.319 1.00 89.31 123 ALA A O 1
ATOM 948 N N . GLU A 1 124 ? -6.401 8.673 25.457 1.00 91.62 124 GLU A N 1
ATOM 949 C CA . GLU A 1 124 ? -5.455 7.660 25.000 1.00 91.62 124 GLU A CA 1
ATOM 950 C C . GLU A 1 124 ? -5.573 7.429 23.494 1.00 91.62 124 GLU A C 1
ATOM 952 O O . GLU A 1 124 ? -4.567 7.406 22.800 1.00 91.62 124 GLU A O 1
ATOM 957 N N . GLU A 1 125 ? -6.786 7.351 22.952 1.00 89.00 125 GLU A N 1
ATOM 958 C CA . GLU A 1 125 ? -7.003 7.155 21.521 1.00 89.00 125 GLU A CA 1
ATOM 959 C C . GLU A 1 125 ? -6.500 8.338 20.693 1.00 89.00 125 GLU A C 1
ATOM 961 O O . GLU A 1 125 ? -5.910 8.143 19.636 1.00 89.00 125 GLU A O 1
ATOM 966 N N . LYS A 1 126 ? -6.617 9.572 21.198 1.00 90.69 126 LYS A N 1
ATOM 967 C CA . LYS A 1 126 ? -6.017 10.747 20.555 1.00 90.69 126 LYS A CA 1
ATOM 968 C C . LYS A 1 126 ? -4.488 10.683 20.558 1.00 90.69 126 LYS A C 1
ATOM 970 O O . LYS A 1 126 ? -3.872 11.040 19.554 1.00 90.69 126 LYS A O 1
ATOM 975 N N . LEU A 1 127 ? -3.878 10.242 21.660 1.00 88.75 127 LEU A N 1
ATOM 976 C CA . LEU A 1 127 ? -2.427 10.047 21.742 1.00 88.75 127 LEU A CA 1
ATOM 977 C C . LEU A 1 127 ? -1.969 8.913 20.823 1.00 88.75 127 LEU A C 1
ATOM 979 O O . LEU A 1 127 ? -1.017 9.092 20.067 1.00 88.75 127 LEU A O 1
ATOM 983 N N . ASN A 1 128 ? -2.691 7.795 20.817 1.00 85.81 128 ASN A N 1
ATOM 984 C CA . ASN A 1 128 ? -2.440 6.656 19.946 1.00 85.81 128 ASN A CA 1
ATOM 985 C C . ASN A 1 128 ? -2.594 7.053 18.479 1.00 85.81 128 ASN A C 1
ATOM 987 O O . ASN A 1 128 ? -1.705 6.764 17.695 1.00 85.81 128 ASN A O 1
ATOM 991 N N . GLN A 1 129 ? -3.639 7.791 18.103 1.00 82.75 129 GLN A N 1
ATOM 992 C CA . GLN A 1 129 ? -3.844 8.270 16.736 1.00 82.75 129 GLN A CA 1
ATOM 993 C C . GLN A 1 129 ? -2.756 9.260 16.309 1.00 82.75 129 GLN A C 1
ATOM 995 O O . GLN A 1 129 ? -2.262 9.188 15.183 1.00 82.75 129 GLN A O 1
ATOM 1000 N N . ALA A 1 130 ? -2.346 10.168 17.200 1.00 81.62 130 ALA A N 1
ATOM 1001 C CA . ALA A 1 130 ? -1.236 11.075 16.931 1.00 81.62 130 ALA A CA 1
ATOM 1002 C C . ALA A 1 130 ? 0.069 10.293 16.734 1.00 81.62 130 ALA A C 1
ATOM 1004 O O . ALA A 1 130 ? 0.773 10.534 15.754 1.00 81.62 130 ALA A O 1
ATOM 1005 N N . LYS A 1 131 ? 0.344 9.300 17.589 1.00 81.44 131 LYS A N 1
ATOM 1006 C CA . LYS A 1 131 ? 1.511 8.420 17.465 1.00 81.44 131 LYS A CA 1
ATOM 1007 C C . LYS A 1 131 ? 1.435 7.618 16.163 1.00 81.44 131 LYS A C 1
ATOM 1009 O O . LYS A 1 131 ? 2.338 7.740 15.351 1.00 81.44 131 LYS A O 1
ATOM 1014 N N . ILE A 1 132 ? 0.330 6.931 15.874 1.00 77.31 132 ILE A N 1
ATOM 1015 C CA . ILE A 1 132 ? 0.076 6.203 14.617 1.00 77.31 132 ILE A CA 1
ATOM 1016 C C . ILE A 1 132 ? 0.285 7.114 13.400 1.00 77.31 132 ILE A C 1
ATOM 1018 O O . ILE A 1 132 ? 0.949 6.703 12.466 1.00 77.31 132 ILE A O 1
ATOM 1022 N N . SER A 1 133 ? -0.169 8.368 13.400 1.00 72.81 133 SER A N 1
ATOM 1023 C CA . SER A 1 133 ? 0.073 9.282 12.267 1.00 72.81 133 SER A CA 1
ATOM 1024 C C . SER A 1 133 ? 1.549 9.664 12.058 1.00 72.81 133 SER A C 1
ATOM 1026 O O . SER A 1 133 ? 1.930 10.081 10.965 1.00 72.81 133 SER A O 1
ATOM 1028 N N . GLN A 1 134 ? 2.377 9.520 13.095 1.00 70.38 134 GLN A N 1
A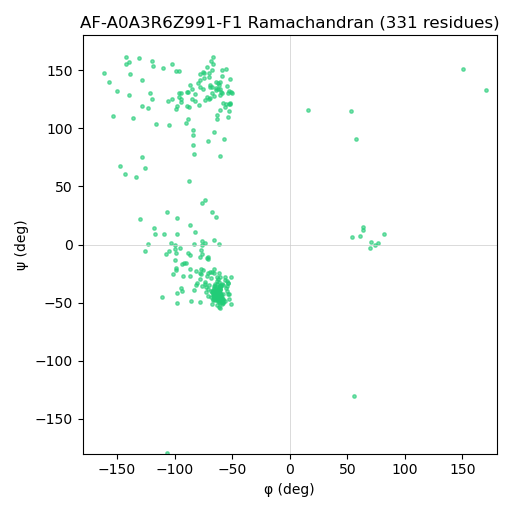TOM 1029 C CA . GLN A 1 134 ? 3.817 9.787 13.067 1.00 70.38 134 GLN A CA 1
ATOM 1030 C C . GLN A 1 134 ? 4.641 8.530 12.760 1.00 70.38 134 GLN A C 1
ATOM 1032 O O . GLN A 1 134 ? 5.616 8.619 12.018 1.00 70.38 134 GLN A O 1
ATOM 1037 N N . ILE A 1 135 ? 4.259 7.376 13.324 1.00 55.75 135 ILE A N 1
ATOM 1038 C CA . ILE A 1 135 ? 5.009 6.110 13.233 1.00 55.75 135 ILE A CA 1
ATOM 1039 C C . ILE A 1 135 ? 4.443 5.132 12.204 1.00 55.75 135 ILE A C 1
ATOM 1041 O O . ILE A 1 135 ? 5.175 4.291 11.691 1.00 55.75 135 ILE A O 1
ATOM 1045 N N . ALA A 1 136 ? 3.156 5.227 11.885 1.00 54.66 136 ALA A N 1
ATOM 1046 C CA . ALA A 1 136 ? 2.510 4.390 10.895 1.00 54.66 136 ALA A CA 1
ATOM 1047 C C . ALA A 1 136 ? 2.333 5.160 9.591 1.00 54.66 136 ALA A C 1
ATOM 1049 O O . ALA A 1 136 ? 1.694 6.207 9.485 1.00 54.66 136 ALA A O 1
ATOM 1050 N N . LYS A 1 137 ? 2.864 4.537 8.556 1.00 60.12 137 LYS A N 1
ATOM 1051 C CA . LYS A 1 137 ? 2.492 4.751 7.179 1.00 60.12 137 LYS A CA 1
ATOM 1052 C C . LYS A 1 137 ? 2.199 3.370 6.591 1.00 60.12 137 LYS A C 1
ATOM 1054 O O . LYS A 1 137 ? 2.858 2.401 6.962 1.00 60.12 137 LYS A O 1
ATOM 1059 N N . LEU A 1 138 ? 1.191 3.243 5.732 1.00 44.41 138 LEU A N 1
ATOM 1060 C CA . LEU A 1 138 ? 0.829 1.938 5.170 1.00 44.41 138 LEU A CA 1
ATOM 1061 C C . LEU A 1 138 ? 2.011 1.302 4.402 1.00 44.41 138 LEU A C 1
ATOM 1063 O O . LEU A 1 138 ? 2.623 1.960 3.574 1.00 44.41 138 LEU A O 1
ATOM 1067 N N . CYS A 1 139 ? 2.285 0.030 4.721 1.00 41.44 139 CYS A N 1
ATOM 1068 C CA . CYS A 1 139 ? 3.206 -0.957 4.127 1.00 41.44 139 CYS A CA 1
ATOM 1069 C C . CYS A 1 139 ? 4.324 -0.495 3.151 1.00 41.44 139 CYS A C 1
ATOM 1071 O O . CYS A 1 139 ? 4.039 -0.179 1.997 1.00 41.44 139 CYS A O 1
ATOM 1073 N N . PRO A 1 140 ? 5.595 -0.692 3.567 1.00 42.12 140 PRO A N 1
ATOM 1074 C CA . PRO A 1 140 ? 6.791 -0.861 2.730 1.00 42.12 140 PRO A CA 1
ATOM 1075 C C . PRO A 1 140 ? 7.323 -2.322 2.681 1.00 42.12 140 PRO A C 1
ATOM 1077 O O . PRO A 1 140 ? 8.509 -2.557 2.477 1.00 42.12 140 PRO A O 1
ATOM 1080 N N . GLY A 1 141 ? 6.464 -3.338 2.846 1.00 41.75 141 GLY A N 1
ATOM 1081 C CA . GLY A 1 141 ? 6.803 -4.779 2.762 1.00 41.75 141 GLY A CA 1
ATOM 1082 C C . GLY A 1 141 ? 7.235 -5.278 1.369 1.00 41.75 141 GLY A C 1
ATOM 1083 O O . GLY A 1 141 ? 7.507 -6.457 1.164 1.00 41.75 141 GLY A O 1
ATOM 1084 N N . CYS A 1 142 ? 7.328 -4.361 0.419 1.00 48.34 142 CYS A N 1
ATOM 1085 C CA . CYS A 1 142 ? 8.165 -4.414 -0.762 1.00 48.34 142 CYS A CA 1
ATOM 1086 C C . CYS A 1 142 ? 8.698 -2.985 -0.898 1.00 48.34 142 CYS A C 1
ATOM 1088 O O . CYS A 1 142 ? 7.888 -2.060 -0.866 1.00 48.34 142 CYS A O 1
ATOM 1090 N N . GLY A 1 143 ? 10.009 -2.766 -1.029 1.00 60.16 143 GLY A N 1
ATOM 1091 C CA . GLY A 1 143 ? 10.612 -1.424 -1.133 1.00 60.16 143 GLY A CA 1
ATOM 1092 C C . GLY A 1 143 ? 10.204 -0.631 -2.383 1.00 60.16 143 GLY A C 1
ATOM 1093 O O . GLY A 1 143 ? 10.952 0.219 -2.834 1.00 60.16 143 GLY A O 1
ATOM 1094 N N . CYS A 1 144 ? 9.053 -0.929 -2.985 1.00 76.50 144 CYS A N 1
ATOM 1095 C CA . CYS A 1 144 ? 8.532 -0.292 -4.168 1.00 76.50 144 CYS A CA 1
ATOM 1096 C C . CYS A 1 144 ? 7.685 0.926 -3.792 1.00 76.50 144 CYS A C 1
ATOM 1098 O O . CYS A 1 144 ? 6.630 0.809 -3.173 1.00 76.50 144 CYS A O 1
ATOM 1100 N N . ASN A 1 145 ? 8.101 2.099 -4.259 1.00 84.62 145 ASN A N 1
ATOM 1101 C CA . ASN A 1 145 ? 7.326 3.332 -4.139 1.00 84.62 145 ASN A CA 1
ATOM 1102 C C . ASN A 1 145 ? 6.115 3.380 -5.095 1.00 84.62 145 ASN A C 1
ATOM 1104 O O . ASN A 1 145 ? 5.393 4.377 -5.108 1.00 84.62 145 ASN A O 1
ATOM 1108 N N . GLN A 1 146 ? 5.875 2.332 -5.892 1.00 87.00 146 GLN A N 1
ATOM 1109 C CA . GLN A 1 146 ? 4.648 2.130 -6.666 1.00 87.00 146 GLN A CA 1
ATOM 1110 C C . GLN A 1 146 ? 3.648 1.338 -5.817 1.00 87.00 146 GLN A C 1
ATOM 1112 O O . GLN A 1 146 ? 3.774 0.128 -5.642 1.00 87.00 146 GLN A O 1
ATOM 1117 N N . MET A 1 147 ? 2.635 2.022 -5.299 1.00 85.38 147 MET A N 1
ATOM 1118 C CA . MET A 1 147 ? 1.583 1.414 -4.488 1.00 85.38 147 MET A CA 1
ATOM 1119 C C . MET A 1 147 ? 0.312 1.209 -5.302 1.00 85.38 147 MET A C 1
ATOM 1121 O O . MET A 1 147 ? 0.059 1.937 -6.258 1.00 85.38 147 MET A O 1
ATOM 1125 N N . LYS A 1 148 ? -0.521 0.251 -4.885 1.00 85.38 148 LYS A N 1
ATOM 1126 C CA . LYS A 1 148 ? -1.864 0.031 -5.430 1.00 85.38 148 LYS A CA 1
ATOM 1127 C C . LYS A 1 148 ? -2.898 0.186 -4.323 1.00 85.38 148 LYS A C 1
ATOM 1129 O O . LYS A 1 148 ? -2.812 -0.485 -3.297 1.00 85.38 148 LYS A O 1
ATOM 1134 N N . CYS A 1 149 ? -3.883 1.057 -4.521 1.00 78.50 149 CYS A N 1
ATOM 1135 C CA . CYS A 1 149 ? -4.978 1.203 -3.566 1.00 78.50 149 CYS A CA 1
ATOM 1136 C C . CYS A 1 149 ? -5.873 -0.045 -3.589 1.00 78.50 149 CYS A C 1
ATOM 1138 O O . CYS A 1 149 ? -6.384 -0.418 -4.643 1.00 78.50 149 CYS A O 1
ATOM 1140 N N . ILE A 1 150 ? -6.104 -0.672 -2.431 1.00 76.38 150 ILE A N 1
ATOM 1141 C CA . ILE A 1 150 ? -6.928 -1.891 -2.325 1.00 76.38 150 ILE A CA 1
ATOM 1142 C C . ILE A 1 150 ? -8.414 -1.645 -2.620 1.00 76.38 150 ILE A C 1
ATOM 1144 O O . ILE A 1 150 ? -9.117 -2.566 -3.020 1.00 76.38 150 ILE A O 1
ATOM 1148 N N . THR A 1 151 ? -8.886 -0.407 -2.447 1.00 62.84 151 THR A N 1
ATOM 1149 C CA . THR A 1 151 ? -10.300 -0.052 -2.616 1.00 62.84 151 THR A CA 1
ATOM 1150 C C . THR A 1 151 ? -10.641 0.262 -4.069 1.00 62.84 151 THR A C 1
ATOM 1152 O O . THR A 1 151 ? -11.630 -0.241 -4.587 1.00 62.84 151 THR A O 1
ATOM 1155 N N . CYS A 1 152 ? -9.840 1.102 -4.735 1.00 71.31 152 CYS A N 1
ATOM 1156 C CA . CYS A 1 152 ? -10.120 1.554 -6.104 1.00 71.31 152 CYS A CA 1
ATOM 1157 C C . CYS A 1 152 ? -9.200 0.943 -7.170 1.00 71.31 152 CYS A C 1
ATOM 1159 O O . CYS A 1 152 ? -9.420 1.163 -8.356 1.00 71.31 152 CYS A O 1
ATOM 1161 N N . GLY A 1 153 ? -8.154 0.211 -6.779 1.00 78.31 153 GLY A N 1
ATOM 1162 C CA . GLY A 1 153 ? -7.212 -0.425 -7.703 1.00 78.31 153 GLY A CA 1
ATOM 1163 C C . GLY A 1 153 ? -6.229 0.521 -8.402 1.00 78.31 153 GLY A C 1
ATOM 1164 O O . GLY A 1 153 ? -5.394 0.035 -9.161 1.00 78.31 153 GLY A O 1
ATOM 1165 N N . ILE A 1 154 ? -6.286 1.835 -8.157 1.00 82.31 154 ILE A N 1
ATOM 1166 C CA . ILE A 1 154 ? -5.390 2.817 -8.789 1.00 82.31 154 ILE A CA 1
ATOM 1167 C C . ILE A 1 154 ? -3.957 2.647 -8.272 1.00 82.31 154 ILE A C 1
ATOM 1169 O O . ILE A 1 154 ? -3.733 2.517 -7.064 1.00 82.31 154 ILE A O 1
ATOM 1173 N N . HIS A 1 155 ? -2.999 2.690 -9.198 1.00 86.62 155 HIS A N 1
ATOM 1174 C CA . HIS A 1 155 ? -1.573 2.724 -8.902 1.00 86.62 155 HIS A CA 1
ATOM 1175 C C . HIS A 1 155 ? -1.123 4.172 -8.647 1.00 86.62 155 HIS A C 1
ATOM 1177 O O . HIS A 1 155 ? -1.481 5.084 -9.394 1.00 86.62 155 HIS A O 1
ATOM 1183 N N . PHE A 1 156 ? -0.353 4.411 -7.587 1.00 88.06 156 PHE A N 1
ATOM 1184 C CA . PHE A 1 156 ? 0.144 5.743 -7.235 1.00 88.06 156 PHE A CA 1
ATOM 1185 C C . PHE A 1 156 ? 1.572 5.703 -6.684 1.00 88.06 156 PHE A C 1
ATOM 1187 O O . PHE A 1 156 ? 2.036 4.691 -6.160 1.00 88.06 156 PHE A O 1
ATOM 1194 N N . CYS A 1 157 ? 2.277 6.824 -6.809 1.00 87.38 157 CYS A N 1
ATOM 1195 C CA . CYS A 1 157 ? 3.603 7.003 -6.239 1.00 87.38 157 CYS A CA 1
ATOM 1196 C C . CYS A 1 157 ? 3.487 7.381 -4.765 1.00 87.38 157 CYS A C 1
ATOM 1198 O O . CYS A 1 157 ? 2.893 8.403 -4.427 1.00 87.38 157 CYS A O 1
ATOM 1200 N N . TRP A 1 158 ? 4.119 6.608 -3.894 1.00 81.88 158 TRP A N 1
ATOM 1201 C CA . TRP A 1 158 ? 4.145 6.860 -2.459 1.00 81.88 158 TRP A CA 1
ATOM 1202 C C . TRP A 1 158 ? 4.780 8.204 -2.080 1.00 81.88 158 TRP A C 1
ATOM 1204 O O . TRP A 1 158 ? 4.328 8.888 -1.164 1.00 81.88 158 TRP A O 1
ATOM 1214 N N . LEU A 1 159 ? 5.812 8.611 -2.820 1.00 80.25 159 LEU A N 1
ATOM 1215 C CA . LEU A 1 159 ? 6.605 9.799 -2.505 1.00 80.25 159 LEU A CA 1
ATOM 1216 C C . LEU A 1 159 ? 5.858 11.104 -2.799 1.00 80.25 159 LEU A C 1
ATOM 1218 O O . LEU A 1 159 ? 6.060 12.101 -2.108 1.00 80.25 159 LEU A O 1
ATOM 1222 N N . CYS A 1 160 ? 5.027 11.120 -3.845 1.00 81.31 160 CYS A N 1
ATOM 1223 C CA . CYS A 1 160 ? 4.368 12.343 -4.313 1.00 81.31 160 CYS A CA 1
ATOM 1224 C C . CYS A 1 160 ? 2.841 12.255 -4.424 1.00 81.31 160 CYS A C 1
ATOM 1226 O O . CYS A 1 160 ? 2.208 13.262 -4.733 1.00 81.31 160 CYS A O 1
ATOM 1228 N N . GLY A 1 161 ? 2.247 11.079 -4.215 1.00 81.25 161 GLY A N 1
ATOM 1229 C CA . GLY A 1 161 ? 0.803 10.842 -4.279 1.00 81.25 161 GLY A CA 1
ATOM 1230 C C . GLY A 1 161 ? 0.186 10.895 -5.682 1.00 81.25 161 GLY A C 1
ATOM 1231 O O . GLY A 1 161 ? -1.028 10.761 -5.809 1.00 81.25 161 GLY A O 1
ATOM 1232 N N . LYS A 1 162 ? 0.978 11.103 -6.744 1.00 84.94 162 LYS A N 1
ATOM 1233 C CA . LYS A 1 162 ? 0.470 11.142 -8.126 1.00 84.94 162 LYS A CA 1
ATOM 1234 C C . LYS A 1 162 ? 0.143 9.737 -8.632 1.00 84.94 162 LYS A C 1
ATOM 1236 O O . LYS A 1 162 ? 0.829 8.780 -8.275 1.00 84.94 162 LYS A O 1
ATOM 1241 N N . GLN A 1 163 ? -0.862 9.636 -9.500 1.00 88.06 163 GLN A N 1
ATOM 1242 C CA . GLN A 1 163 ? -1.177 8.407 -10.228 1.00 88.06 163 GLN A CA 1
ATOM 1243 C C . GLN A 1 163 ? 0.017 7.981 -11.096 1.00 88.06 163 GLN A C 1
ATOM 1245 O O . GLN A 1 163 ? 0.691 8.829 -11.685 1.00 88.06 163 GLN A O 1
ATOM 1250 N N . VAL A 1 164 ? 0.281 6.677 -11.144 1.00 90.19 164 VAL A N 1
ATOM 1251 C CA . VAL A 1 164 ? 1.337 6.066 -11.962 1.00 90.19 164 VAL A CA 1
ATOM 1252 C C . VAL A 1 164 ? 0.770 4.886 -12.740 1.00 90.19 164 VAL A C 1
ATOM 1254 O O . VAL A 1 164 ? -0.275 4.352 -12.374 1.00 90.19 164 VAL A O 1
ATOM 1257 N N . ASP A 1 165 ? 1.465 4.482 -13.797 1.00 85.88 165 ASP A N 1
ATOM 1258 C CA . ASP A 1 165 ? 1.074 3.330 -14.610 1.00 85.88 165 ASP A CA 1
ATOM 1259 C C . ASP A 1 165 ? 1.234 2.013 -13.829 1.00 85.88 165 ASP A C 1
ATOM 1261 O O . ASP A 1 165 ? 2.003 1.925 -12.865 1.00 85.88 165 ASP A O 1
ATOM 1265 N N . ASP A 1 166 ? 0.515 0.974 -14.248 1.00 84.62 166 ASP A N 1
ATOM 1266 C CA . ASP A 1 166 ? 0.547 -0.375 -13.662 1.00 84.62 166 ASP A CA 1
ATOM 1267 C C . ASP A 1 166 ? 1.702 -1.249 -14.189 1.00 84.62 166 ASP A C 1
ATOM 1269 O O . ASP A 1 166 ? 1.877 -2.390 -13.758 1.00 84.62 166 ASP A O 1
ATOM 1273 N N . GLY A 1 167 ? 2.525 -0.704 -15.089 1.00 82.44 167 GLY A N 1
ATOM 1274 C CA . GLY A 1 167 ? 3.693 -1.380 -15.643 1.00 82.44 167 GLY A CA 1
ATOM 1275 C C . GLY A 1 167 ? 4.801 -1.647 -14.617 1.00 82.44 167 GLY A C 1
ATOM 1276 O O . GLY A 1 167 ? 4.894 -1.001 -13.575 1.00 82.44 167 GLY A O 1
ATOM 1277 N N . VAL A 1 168 ? 5.699 -2.580 -14.960 1.00 77.31 168 VAL A N 1
ATOM 1278 C CA . VAL A 1 168 ? 6.886 -2.951 -14.154 1.00 77.31 168 VAL A CA 1
ATOM 1279 C C . VAL A 1 168 ? 7.867 -1.778 -14.002 1.00 77.31 168 VAL A C 1
ATOM 1281 O O . VAL A 1 168 ? 8.543 -1.638 -12.983 1.00 77.31 168 VAL A O 1
ATOM 1284 N N . PHE A 1 169 ? 7.918 -0.912 -15.017 1.00 77.81 169 PHE A N 1
ATOM 1285 C CA . PHE A 1 169 ? 8.781 0.266 -15.075 1.00 77.81 169 PHE A CA 1
ATOM 1286 C C . PHE A 1 169 ? 7.957 1.514 -15.425 1.00 77.81 169 PHE A C 1
ATOM 1288 O O . PHE A 1 169 ? 8.020 1.976 -16.566 1.00 77.81 169 PHE A O 1
ATOM 1295 N N . PRO A 1 170 ? 7.173 2.074 -14.484 1.00 86.75 170 PRO A N 1
ATOM 1296 C CA . PRO A 1 170 ? 6.331 3.234 -14.766 1.00 86.75 170 PRO 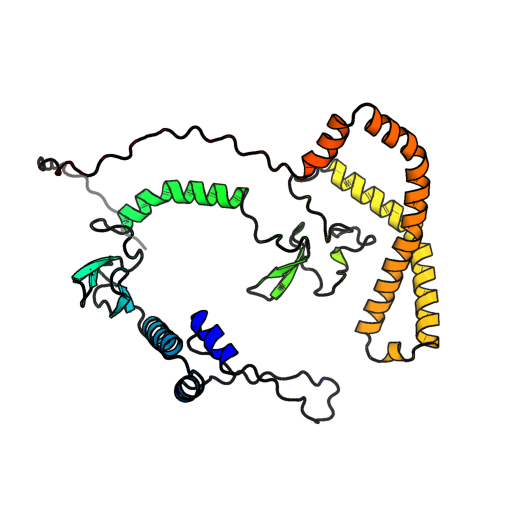A CA 1
ATOM 1297 C C . PRO A 1 170 ? 7.161 4.429 -15.244 1.00 86.75 170 PRO A C 1
ATOM 1299 O O . PRO A 1 170 ? 8.268 4.663 -14.738 1.00 86.75 170 PRO A O 1
ATOM 1302 N N . GLU A 1 171 ? 6.610 5.230 -16.162 1.00 88.88 171 GLU A N 1
ATOM 1303 C CA . GLU A 1 171 ? 7.241 6.462 -16.665 1.00 88.88 171 GLU A CA 1
ATOM 1304 C C . GLU A 1 171 ? 7.629 7.401 -15.511 1.00 88.88 171 GLU A C 1
ATOM 1306 O O . GLU A 1 171 ? 8.660 8.077 -15.541 1.00 88.88 171 GLU A O 1
ATOM 1311 N N . HIS A 1 172 ? 6.831 7.395 -14.443 1.00 90.88 172 HIS A N 1
ATOM 1312 C CA . HIS A 1 172 ? 7.032 8.207 -13.249 1.00 90.88 172 HIS A CA 1
ATOM 1313 C C . HIS A 1 172 ? 8.414 8.045 -12.589 1.00 90.88 172 HIS A C 1
ATOM 1315 O O . HIS A 1 172 ? 8.925 8.999 -11.998 1.00 90.88 172 HIS A O 1
ATOM 1321 N N . PHE A 1 173 ? 9.021 6.858 -12.682 1.00 90.19 173 PHE A N 1
ATOM 1322 C CA . PHE A 1 173 ? 10.302 6.541 -12.043 1.00 90.19 173 PHE A CA 1
ATOM 1323 C C . PHE A 1 173 ? 11.488 6.550 -13.015 1.00 90.19 173 PHE A C 1
ATOM 1325 O O . PHE A 1 173 ? 12.622 6.304 -12.598 1.00 90.19 173 PHE A O 1
ATOM 1332 N N . GLN A 1 174 ? 11.268 6.859 -14.294 1.00 89.69 174 GLN A N 1
ATOM 1333 C CA . GLN A 1 174 ? 12.340 6.839 -15.285 1.00 89.69 174 GLN A CA 1
ATOM 1334 C C . GLN A 1 174 ? 13.281 8.032 -15.138 1.00 89.69 174 GLN A C 1
ATOM 1336 O O . GLN A 1 174 ? 12.852 9.147 -14.849 1.00 89.69 174 GLN A O 1
ATOM 1341 N N . TRP A 1 175 ? 14.575 7.800 -15.380 1.00 86.06 175 TRP A N 1
ATOM 1342 C CA . TRP A 1 175 ? 15.648 8.792 -15.216 1.00 86.06 175 TRP A CA 1
ATOM 1343 C C . TRP A 1 175 ? 15.430 10.085 -16.021 1.00 86.06 175 TRP A C 1
ATOM 1345 O O . TRP A 1 175 ? 15.886 11.150 -15.608 1.00 86.06 175 TRP A O 1
ATOM 1355 N N . TRP A 1 176 ? 14.706 9.996 -17.138 1.00 86.06 176 TRP A N 1
ATOM 1356 C CA . TRP A 1 176 ? 14.389 11.113 -18.027 1.00 86.06 176 TRP A CA 1
ATOM 1357 C C . TRP A 1 176 ? 13.125 11.894 -17.624 1.00 86.06 176 TRP A C 1
ATOM 1359 O O . TRP A 1 176 ? 12.863 12.965 -18.172 1.00 86.06 176 TRP A O 1
ATOM 1369 N N . ASN A 1 177 ? 12.338 11.404 -16.658 1.00 89.38 177 ASN A N 1
ATOM 1370 C CA . ASN A 1 177 ? 11.128 12.081 -16.202 1.00 89.38 177 ASN A CA 1
ATOM 1371 C C . ASN A 1 177 ? 11.453 13.149 -15.147 1.00 89.38 177 ASN A C 1
ATOM 1373 O O . ASN A 1 177 ? 11.519 12.888 -13.943 1.00 89.38 177 ASN A O 1
ATOM 1377 N N . LEU A 1 178 ? 11.625 14.388 -15.608 1.00 88.06 178 LEU A N 1
ATOM 1378 C CA . LEU A 1 178 ? 11.970 15.531 -14.758 1.00 88.06 178 LEU A CA 1
ATOM 1379 C C . LEU A 1 178 ? 10.868 15.916 -13.754 1.00 88.06 178 LEU A C 1
ATOM 1381 O O . LEU A 1 178 ? 11.171 16.509 -12.720 1.00 88.06 178 LEU A O 1
ATOM 1385 N N . ALA A 1 179 ? 9.604 15.591 -14.043 1.00 86.56 179 ALA A N 1
ATOM 1386 C CA . ALA A 1 179 ? 8.449 15.918 -13.198 1.00 86.56 179 ALA A CA 1
ATOM 1387 C C . ALA A 1 179 ? 8.035 14.772 -12.251 1.00 86.56 179 ALA A C 1
ATOM 1389 O O . ALA A 1 179 ? 7.093 14.931 -11.457 1.00 86.56 179 ALA A O 1
ATOM 1390 N N . GLY A 1 180 ? 8.714 13.626 -12.357 1.00 87.00 180 GLY A N 1
ATOM 1391 C CA . GLY A 1 180 ? 8.472 12.412 -11.588 1.00 87.00 180 GLY A CA 1
ATOM 1392 C C . GLY A 1 180 ? 9.523 12.138 -10.511 1.00 87.00 180 GLY A C 1
ATOM 1393 O O . GLY A 1 180 ? 10.495 12.874 -10.308 1.00 87.00 180 GLY A O 1
ATOM 1394 N N . CYS A 1 181 ? 9.335 11.026 -9.810 1.00 87.25 181 CYS A N 1
ATOM 1395 C CA . CYS A 1 181 ? 10.255 10.518 -8.799 1.00 87.25 181 CYS A CA 1
ATOM 1396 C C . CYS A 1 181 ? 11.339 9.627 -9.434 1.00 87.25 181 CYS A C 1
ATOM 1398 O O . CYS A 1 181 ? 11.524 8.477 -9.045 1.00 87.25 181 CYS A O 1
ATOM 1400 N N . ALA A 1 182 ? 12.059 10.160 -10.427 1.00 87.25 182 ALA A N 1
ATOM 1401 C CA . ALA A 1 182 ? 13.048 9.409 -11.200 1.00 87.25 182 ALA A CA 1
ATOM 1402 C C . ALA A 1 182 ? 14.088 8.685 -10.321 1.00 87.25 182 ALA A C 1
ATOM 1404 O O . ALA A 1 182 ? 14.649 9.290 -9.406 1.00 87.25 182 ALA A O 1
ATOM 1405 N N . GLY A 1 183 ? 14.338 7.400 -10.590 1.00 82.06 183 GLY A N 1
ATOM 1406 C CA . GLY A 1 183 ? 15.291 6.562 -9.846 1.00 82.06 183 GLY A CA 1
ATOM 1407 C C . GLY A 1 183 ? 14.866 6.203 -8.417 1.00 82.06 183 GLY A C 1
ATOM 1408 O O . GLY A 1 183 ? 15.548 5.430 -7.757 1.00 82.06 183 GLY A O 1
ATOM 1409 N N . ALA A 1 184 ? 13.728 6.715 -7.949 1.00 85.31 184 ALA A N 1
ATOM 1410 C CA . ALA A 1 184 ? 13.239 6.521 -6.592 1.00 85.31 184 ALA A CA 1
ATOM 1411 C C . ALA A 1 184 ? 12.201 5.392 -6.512 1.00 85.31 184 ALA A C 1
ATOM 1413 O O . ALA A 1 184 ? 11.373 5.386 -5.612 1.00 85.31 184 ALA A O 1
ATOM 1414 N N . GLN A 1 185 ? 12.190 4.442 -7.455 1.00 83.31 185 GLN A N 1
ATOM 1415 C CA . GLN A 1 185 ? 11.258 3.307 -7.390 1.00 83.31 185 GLN A CA 1
ATOM 1416 C C . GLN A 1 185 ? 11.550 2.425 -6.173 1.00 83.31 185 GLN A C 1
ATOM 1418 O O . GLN A 1 185 ? 10.609 1.913 -5.581 1.00 83.31 185 GLN A O 1
ATOM 1423 N N . MET A 1 186 ? 12.830 2.313 -5.794 1.00 79.38 186 MET A N 1
ATOM 1424 C CA . MET A 1 186 ? 13.318 1.463 -4.702 1.00 79.38 186 MET A CA 1
ATOM 1425 C C . MET A 1 186 ? 13.996 2.237 -3.558 1.00 79.38 186 MET A C 1
ATOM 1427 O O . MET A 1 186 ? 14.723 1.651 -2.766 1.00 79.38 186 MET A O 1
ATOM 1431 N N . SER A 1 187 ? 13.839 3.564 -3.497 1.00 73.19 187 SER A N 1
ATOM 1432 C CA . SER A 1 187 ? 14.490 4.370 -2.458 1.00 73.19 187 SER A CA 1
ATOM 1433 C C . SER A 1 187 ? 13.686 4.353 -1.160 1.00 73.19 187 SER A C 1
ATOM 1435 O O . SER A 1 187 ? 12.503 4.700 -1.170 1.00 73.19 187 SER A O 1
ATOM 1437 N N . GLU A 1 188 ? 14.345 4.061 -0.044 1.00 65.94 188 GLU A N 1
ATOM 1438 C CA . GLU A 1 188 ? 13.744 4.057 1.299 1.00 65.94 188 GLU A CA 1
ATOM 1439 C C . GLU A 1 188 ? 13.569 5.475 1.885 1.00 65.94 188 GLU A C 1
ATOM 1441 O O . GLU A 1 188 ? 12.856 5.693 2.865 1.00 65.94 188 GLU A O 1
ATOM 1446 N N . SER A 1 189 ? 14.162 6.485 1.243 1.00 56.03 189 SER A N 1
ATOM 1447 C CA . SER A 1 189 ? 14.311 7.838 1.778 1.00 56.03 189 SER A CA 1
ATOM 1448 C C . SER A 1 189 ? 12.984 8.622 1.856 1.00 56.03 189 SER A C 1
ATOM 1450 O O . SER A 1 189 ? 12.630 9.380 0.953 1.00 56.03 189 SER A O 1
ATOM 1452 N N . THR A 1 190 ? 12.259 8.514 2.976 1.00 52.72 190 THR A N 1
ATOM 1453 C CA . THR A 1 190 ? 11.206 9.482 3.376 1.00 52.72 190 THR A CA 1
ATOM 1454 C C . THR A 1 190 ? 11.318 9.992 4.817 1.00 52.72 190 THR A C 1
ATOM 1456 O O . THR A 1 190 ? 10.341 10.515 5.360 1.00 52.72 190 THR A O 1
ATOM 1459 N N . ALA A 1 191 ? 12.502 9.926 5.433 1.00 49.06 191 ALA A N 1
ATOM 1460 C CA . ALA A 1 191 ? 12.705 10.436 6.794 1.00 49.06 191 ALA A CA 1
ATOM 1461 C C . ALA A 1 191 ? 12.797 11.979 6.897 1.00 49.06 191 ALA A C 1
ATOM 1463 O O . ALA A 1 191 ? 12.730 12.527 7.992 1.00 49.06 191 ALA A O 1
ATOM 1464 N N . GLY A 1 192 ? 12.857 12.721 5.785 1.00 55.75 192 GLY A N 1
ATOM 1465 C CA . GLY A 1 192 ? 12.833 14.186 5.823 1.00 55.75 192 GLY A CA 1
ATOM 1466 C C . GLY A 1 192 ? 12.353 14.800 4.515 1.00 55.75 192 GLY A C 1
ATOM 1467 O O . GLY A 1 192 ? 12.714 14.338 3.436 1.00 55.75 192 GLY A O 1
ATOM 1468 N N . GLN A 1 193 ? 11.536 15.854 4.590 1.00 58.41 193 GLN A N 1
ATOM 1469 C CA . GLN A 1 193 ? 11.246 16.683 3.418 1.00 58.41 193 GLN A CA 1
ATOM 1470 C C . GLN A 1 193 ? 12.571 17.291 2.929 1.00 58.41 193 GLN A C 1
ATOM 1472 O O . GLN A 1 193 ? 13.173 18.072 3.670 1.00 58.41 193 GLN A O 1
ATOM 1477 N N . PRO A 1 194 ? 13.055 16.965 1.714 1.00 67.06 194 PRO A N 1
ATOM 1478 C CA . PRO A 1 194 ? 14.301 17.537 1.233 1.00 67.06 194 PRO A CA 1
ATOM 1479 C C . PRO A 1 194 ? 14.139 19.053 1.113 1.00 67.06 194 PRO A C 1
ATOM 1481 O O . PRO A 1 194 ? 13.099 19.544 0.656 1.00 67.06 194 PRO A O 1
ATOM 1484 N N . SER A 1 195 ? 15.169 19.796 1.521 1.00 80.62 195 SER A N 1
ATOM 1485 C CA . SER A 1 195 ? 15.176 21.255 1.410 1.00 80.62 195 SER A CA 1
ATOM 1486 C C . SER A 1 195 ? 14.916 21.690 -0.039 1.00 80.62 195 SER A C 1
ATOM 1488 O O . SER A 1 195 ? 15.251 20.980 -0.992 1.00 80.62 195 SER A O 1
ATOM 1490 N N . MET A 1 196 ? 14.323 22.873 -0.231 1.00 83.06 196 MET A N 1
ATOM 1491 C CA . MET A 1 196 ? 14.054 23.413 -1.576 1.00 83.06 196 MET A CA 1
ATOM 1492 C C . MET A 1 196 ? 15.320 23.471 -2.439 1.00 83.06 196 MET A C 1
ATOM 1494 O O . MET A 1 196 ? 15.265 23.177 -3.631 1.00 83.06 196 MET A O 1
ATOM 1498 N N . LEU A 1 197 ? 16.471 23.775 -1.830 1.00 86.25 197 LEU A N 1
ATOM 1499 C CA . LEU A 1 197 ? 17.758 23.786 -2.519 1.00 86.25 197 LEU A CA 1
ATOM 1500 C C . LEU A 1 197 ? 18.151 22.391 -3.017 1.00 86.25 197 LEU A C 1
ATOM 1502 O O . LEU A 1 197 ? 18.593 22.258 -4.154 1.00 86.25 197 LEU A O 1
ATOM 1506 N N . ASN A 1 198 ? 17.939 21.352 -2.203 1.00 82.19 198 ASN A N 1
ATOM 1507 C CA . ASN A 1 198 ? 18.193 19.975 -2.614 1.00 82.19 198 ASN A CA 1
ATOM 1508 C C . ASN A 1 198 ? 17.281 19.582 -3.790 1.00 82.19 198 ASN A C 1
ATOM 1510 O O . ASN A 1 198 ? 17.756 19.033 -4.778 1.00 82.19 198 ASN A O 1
ATOM 1514 N N . LYS A 1 199 ? 15.992 19.955 -3.745 1.00 82.38 199 LYS A N 1
ATOM 1515 C CA . LYS A 1 199 ? 15.046 19.714 -4.853 1.00 82.38 199 LYS A CA 1
ATOM 1516 C C . LYS A 1 199 ? 15.504 20.377 -6.159 1.00 82.38 199 LYS A C 1
ATOM 1518 O O . LYS A 1 199 ? 15.506 19.726 -7.201 1.00 82.38 199 LYS A O 1
ATOM 1523 N N . ILE A 1 200 ? 15.918 21.645 -6.101 1.00 88.19 200 ILE A N 1
ATOM 1524 C CA . ILE A 1 200 ? 16.413 22.389 -7.272 1.00 88.19 2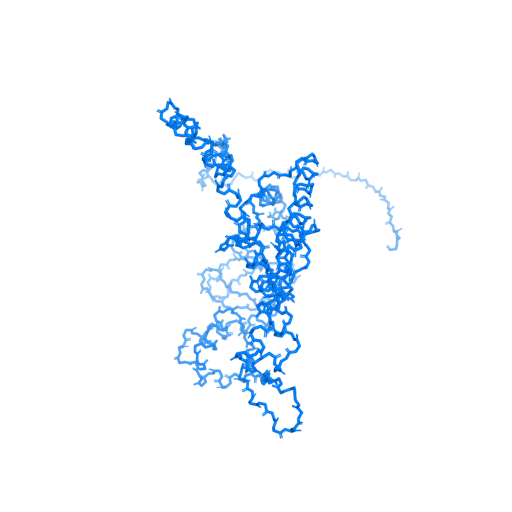00 ILE A CA 1
ATOM 1525 C C . ILE A 1 200 ? 17.717 21.777 -7.793 1.00 88.19 200 ILE A C 1
ATOM 1527 O O . ILE A 1 200 ? 17.849 21.565 -8.995 1.00 88.19 200 ILE A O 1
ATOM 1531 N N . SER A 1 201 ? 18.657 21.458 -6.900 1.00 87.12 201 SER A N 1
ATOM 1532 C CA . SER A 1 201 ? 19.934 20.835 -7.259 1.00 87.12 201 SER A CA 1
ATOM 1533 C C . SER A 1 201 ? 19.723 19.506 -7.991 1.00 87.12 201 SER A C 1
ATOM 1535 O O . SER A 1 201 ? 20.225 19.322 -9.100 1.00 87.12 201 SER A O 1
ATOM 1537 N N . TRP A 1 202 ? 18.887 18.620 -7.438 1.00 84.19 202 TRP A N 1
ATOM 1538 C CA . TRP A 1 202 ? 18.533 17.349 -8.075 1.00 84.19 202 TRP A CA 1
ATOM 1539 C C . TRP A 1 202 ? 17.834 17.533 -9.421 1.00 84.19 202 TRP A C 1
ATOM 1541 O O . TRP A 1 202 ? 18.122 16.796 -10.364 1.00 84.19 202 TRP A O 1
ATOM 1551 N N . PHE A 1 203 ? 16.943 18.518 -9.540 1.00 87.38 203 PHE A N 1
ATOM 1552 C CA . PHE A 1 203 ? 16.280 18.828 -10.804 1.00 87.38 203 PHE A CA 1
ATOM 1553 C C . PHE A 1 203 ? 17.278 19.285 -11.879 1.00 87.38 203 PHE A C 1
ATOM 1555 O O . PHE A 1 203 ? 17.262 18.761 -12.992 1.00 87.38 203 PHE A O 1
ATOM 1562 N N . LEU A 1 204 ? 18.179 20.216 -11.546 1.00 90.38 204 LEU A N 1
ATOM 1563 C CA . LEU A 1 204 ? 19.210 20.704 -12.468 1.00 90.38 204 LEU A CA 1
ATOM 1564 C C . LEU A 1 204 ? 20.179 19.594 -12.874 1.00 90.38 204 LEU A C 1
ATOM 1566 O O . LEU A 1 204 ? 20.502 19.463 -14.052 1.00 90.38 204 LEU A O 1
ATOM 1570 N N . PHE A 1 205 ? 20.598 18.763 -11.921 1.00 87.88 205 PHE A N 1
ATOM 1571 C CA . PHE A 1 205 ? 21.434 17.602 -12.202 1.00 87.88 205 PHE A CA 1
ATOM 1572 C C . PHE A 1 205 ? 20.757 16.656 -13.204 1.00 87.88 205 PHE A C 1
ATOM 1574 O O . PHE A 1 205 ? 21.358 16.295 -14.216 1.00 87.88 205 PHE A O 1
ATOM 1581 N N . ARG A 1 206 ? 19.477 16.322 -12.993 1.00 86.56 206 ARG A N 1
ATOM 1582 C CA . ARG A 1 206 ? 18.701 15.490 -13.929 1.00 86.56 206 ARG A CA 1
ATOM 1583 C C . ARG A 1 206 ? 18.539 16.138 -15.299 1.00 86.56 206 ARG A C 1
ATOM 1585 O O . ARG A 1 206 ? 18.645 15.444 -16.307 1.00 86.56 206 ARG A O 1
ATOM 1592 N N . LEU A 1 207 ? 18.323 17.451 -15.353 1.00 91.56 207 LEU A N 1
ATOM 1593 C CA . LEU A 1 207 ? 18.236 18.191 -16.610 1.00 91.56 207 LEU A CA 1
ATOM 1594 C C . LEU A 1 207 ? 19.539 18.070 -17.412 1.00 91.56 207 LEU A C 1
ATOM 1596 O O . LEU A 1 207 ? 19.498 17.768 -18.603 1.00 91.56 207 LEU A O 1
ATOM 1600 N N . VAL A 1 208 ? 20.691 18.240 -16.756 1.00 92.06 208 VAL A N 1
ATOM 1601 C CA . VAL A 1 208 ? 22.007 18.063 -17.389 1.00 92.06 208 VAL A CA 1
ATOM 1602 C C . VAL A 1 208 ? 22.177 16.632 -17.895 1.00 92.06 208 VAL A C 1
ATOM 1604 O O . VAL A 1 208 ? 22.563 16.444 -19.048 1.00 92.06 208 VAL A O 1
ATOM 1607 N N . LEU A 1 209 ? 21.830 15.624 -17.088 1.00 87.62 209 LEU A N 1
ATOM 1608 C CA . LEU A 1 209 ? 21.881 14.223 -17.518 1.00 87.62 209 LEU A CA 1
ATOM 1609 C C . LEU A 1 209 ? 21.004 13.963 -18.750 1.00 87.62 209 LEU A C 1
ATOM 1611 O O . LEU A 1 209 ? 21.451 13.301 -19.683 1.00 87.62 209 LEU A O 1
ATOM 1615 N N . CYS A 1 210 ? 19.792 14.520 -18.798 1.00 89.00 210 CYS A N 1
ATOM 1616 C CA . CYS A 1 210 ? 18.901 14.399 -19.954 1.00 89.00 210 CYS A CA 1
ATOM 1617 C C . CYS A 1 210 ? 19.485 15.052 -21.209 1.00 89.00 210 CYS A C 1
ATOM 1619 O O . CYS A 1 210 ? 19.396 14.477 -22.289 1.00 89.00 210 CYS A O 1
ATOM 1621 N N . ILE A 1 211 ? 20.114 16.221 -21.084 1.00 93.00 211 ILE A N 1
ATOM 1622 C CA . ILE A 1 211 ? 20.725 16.921 -22.223 1.00 93.00 211 ILE A CA 1
ATOM 1623 C C . ILE A 1 211 ? 21.946 16.157 -22.751 1.00 93.00 211 ILE A C 1
ATOM 1625 O O . ILE A 1 211 ? 22.132 16.061 -23.962 1.00 93.00 211 ILE A O 1
ATOM 1629 N N . VAL A 1 212 ? 22.767 15.600 -21.858 1.00 92.44 212 VAL A N 1
ATOM 1630 C CA . VAL A 1 212 ? 24.013 14.910 -22.226 1.00 92.44 212 VAL A CA 1
ATOM 1631 C C . VAL A 1 212 ? 23.744 13.499 -22.753 1.00 92.44 212 VAL A C 1
ATOM 1633 O O . VAL A 1 212 ? 24.252 13.127 -23.809 1.00 92.44 212 VAL A O 1
ATOM 1636 N N . PHE A 1 213 ? 22.941 12.710 -22.036 1.00 91.31 213 PHE A N 1
ATOM 1637 C CA . PHE A 1 213 ? 22.731 11.290 -22.332 1.00 91.31 213 PHE A CA 1
ATOM 1638 C C . PHE A 1 213 ? 21.453 11.008 -23.124 1.00 91.31 213 PHE A C 1
ATOM 1640 O O . PHE A 1 213 ? 21.369 9.969 -23.777 1.00 91.31 213 PHE A O 1
ATOM 1647 N N . GLY A 1 214 ? 20.480 11.923 -23.126 1.00 91.31 214 GLY A N 1
ATOM 1648 C CA . GLY A 1 214 ? 19.207 11.760 -23.835 1.00 91.31 214 GLY A CA 1
ATOM 1649 C C . GLY A 1 214 ? 19.363 11.589 -25.347 1.00 91.31 214 GLY A C 1
ATOM 1650 O O . GLY A 1 214 ? 18.888 10.580 -25.869 1.00 91.31 214 GLY A O 1
ATOM 1651 N N . PRO A 1 215 ? 20.041 12.500 -26.073 1.00 94.38 215 PRO A N 1
ATOM 1652 C CA . PRO A 1 215 ? 20.167 12.378 -27.524 1.00 94.38 215 PRO A CA 1
ATOM 1653 C C . PRO A 1 215 ? 20.892 11.093 -27.968 1.00 94.38 215 PRO A C 1
ATOM 1655 O O . PRO A 1 215 ? 20.359 10.394 -28.832 1.00 94.38 215 PRO A O 1
ATOM 1658 N N . PRO A 1 216 ? 22.039 10.701 -27.375 1.00 92.62 216 PRO A N 1
ATOM 1659 C CA . PRO A 1 216 ? 22.680 9.432 -27.719 1.00 92.62 216 PRO A CA 1
ATOM 1660 C C . PRO A 1 216 ? 21.821 8.205 -27.374 1.00 92.62 216 PRO A C 1
ATOM 1662 O O . PRO A 1 216 ? 21.726 7.288 -28.189 1.00 92.62 216 PRO A O 1
ATOM 1665 N N . ALA A 1 217 ? 21.148 8.195 -26.215 1.00 91.94 217 ALA A N 1
ATOM 1666 C CA . ALA A 1 217 ? 20.226 7.122 -25.834 1.00 91.94 217 ALA A CA 1
ATOM 1667 C C . ALA A 1 217 ? 19.074 6.983 -26.845 1.00 91.94 217 ALA A C 1
ATOM 1669 O O . ALA A 1 217 ? 18.745 5.882 -27.281 1.00 91.94 217 ALA A O 1
ATOM 1670 N N . PHE A 1 218 ? 18.512 8.105 -27.299 1.00 92.06 218 PHE A N 1
ATOM 1671 C CA . PHE A 1 218 ? 17.431 8.126 -28.284 1.00 92.06 218 PHE A CA 1
ATOM 1672 C C . PHE A 1 218 ? 17.866 7.532 -29.628 1.00 92.06 218 PHE A C 1
ATOM 1674 O O . PHE A 1 218 ? 17.157 6.701 -30.198 1.00 92.06 218 PHE A O 1
ATOM 1681 N N . LEU A 1 219 ? 19.060 7.891 -30.110 1.00 93.81 219 LEU A N 1
ATOM 1682 C CA . LEU A 1 219 ? 19.617 7.327 -31.342 1.00 93.81 219 LEU A CA 1
ATOM 1683 C C . LEU A 1 219 ? 19.849 5.814 -31.230 1.00 93.81 219 LEU A C 1
ATOM 1685 O O . LEU A 1 219 ? 19.525 5.076 -32.162 1.00 93.81 219 LEU A O 1
ATOM 1689 N N . MET A 1 220 ? 20.354 5.335 -30.088 1.00 91.69 220 MET A N 1
ATOM 1690 C CA . MET A 1 220 ? 20.517 3.896 -29.852 1.00 91.69 220 MET A CA 1
ATOM 1691 C C . MET A 1 220 ? 19.170 3.171 -29.782 1.00 91.69 220 MET A C 1
ATOM 1693 O O . MET A 1 220 ? 19.029 2.098 -30.365 1.00 91.69 220 MET A O 1
ATOM 1697 N N . ALA A 1 221 ? 18.163 3.758 -29.130 1.00 90.19 221 ALA A N 1
ATOM 1698 C CA . ALA A 1 221 ? 16.820 3.188 -29.059 1.00 90.19 221 ALA A CA 1
ATOM 1699 C C . ALA A 1 221 ? 16.185 3.036 -30.449 1.00 90.19 221 ALA A C 1
ATOM 1701 O O . ALA A 1 221 ? 15.615 1.985 -30.747 1.00 90.19 221 ALA A O 1
ATOM 1702 N N . ILE A 1 222 ? 16.336 4.039 -31.325 1.00 91.38 222 ILE A N 1
ATOM 1703 C CA . ILE A 1 222 ? 15.903 3.954 -32.728 1.00 91.38 222 ILE A CA 1
ATOM 1704 C C . ILE A 1 222 ? 16.631 2.816 -33.446 1.00 91.38 222 ILE A C 1
ATOM 1706 O O . ILE A 1 222 ? 15.980 1.982 -34.073 1.00 91.38 222 ILE A O 1
ATOM 1710 N N . ALA A 1 223 ? 17.961 2.753 -33.341 1.00 91.50 223 ALA A N 1
ATOM 1711 C CA . ALA A 1 223 ? 18.750 1.720 -34.005 1.00 91.50 223 ALA A CA 1
ATOM 1712 C C . ALA A 1 223 ? 18.331 0.307 -33.563 1.00 91.50 223 ALA A C 1
ATOM 1714 O O . ALA A 1 223 ? 18.067 -0.546 -34.409 1.00 91.50 223 ALA A O 1
ATOM 1715 N N . PHE A 1 224 ? 18.188 0.071 -32.254 1.00 89.75 224 PHE A N 1
ATOM 1716 C CA . PHE A 1 224 ? 17.736 -1.218 -31.727 1.00 89.75 224 PHE A CA 1
ATOM 1717 C C . PHE A 1 224 ? 16.299 -1.549 -32.112 1.00 89.75 224 PHE A C 1
ATOM 1719 O O . PHE A 1 224 ? 16.010 -2.707 -32.393 1.00 89.75 224 PHE A O 1
ATOM 1726 N N . SER A 1 225 ? 15.416 -0.553 -32.182 1.00 86.94 225 SER A N 1
ATOM 1727 C CA . SER A 1 225 ? 14.035 -0.767 -32.620 1.00 86.94 225 SER A CA 1
ATOM 1728 C C . SER A 1 225 ? 13.972 -1.170 -34.093 1.00 86.94 225 SER A C 1
ATOM 1730 O O . SER A 1 225 ? 13.258 -2.105 -34.432 1.00 86.94 225 SER A O 1
ATOM 1732 N N . ILE A 1 226 ? 14.764 -0.534 -34.967 1.00 87.19 226 ILE A N 1
ATOM 1733 C CA . ILE A 1 226 ? 14.858 -0.911 -36.389 1.00 87.19 226 ILE A CA 1
ATOM 1734 C C . ILE A 1 226 ? 15.393 -2.340 -36.524 1.00 87.19 226 ILE A C 1
ATOM 1736 O O . ILE A 1 226 ? 14.792 -3.157 -37.216 1.00 87.19 226 ILE A O 1
ATOM 1740 N N . ILE A 1 227 ? 16.489 -2.659 -35.830 1.00 87.31 227 ILE A N 1
ATOM 1741 C CA . ILE A 1 227 ? 17.090 -4.000 -35.854 1.00 87.31 227 ILE A CA 1
ATOM 1742 C C . ILE A 1 227 ? 16.100 -5.044 -35.316 1.00 87.31 227 ILE A C 1
ATOM 1744 O O . ILE A 1 227 ? 15.911 -6.088 -35.936 1.00 87.31 227 ILE A O 1
ATOM 1748 N N . GLY A 1 228 ? 15.421 -4.748 -34.206 1.00 82.62 228 GLY A N 1
ATOM 1749 C CA . GLY A 1 228 ? 14.401 -5.609 -33.608 1.00 82.62 228 GLY A CA 1
ATOM 1750 C C . GLY A 1 228 ? 13.240 -5.884 -34.563 1.00 82.62 228 GLY A C 1
ATOM 1751 O O . GLY A 1 228 ? 12.892 -7.044 -34.766 1.00 82.62 228 GLY A O 1
ATOM 1752 N N . CYS A 1 229 ? 12.720 -4.847 -35.228 1.00 78.25 229 CYS A N 1
ATOM 1753 C CA . CYS A 1 229 ? 11.684 -4.976 -36.255 1.00 78.25 229 CYS A CA 1
ATOM 1754 C C . CYS A 1 229 ? 12.133 -5.820 -37.460 1.00 78.25 229 CYS A C 1
ATOM 1756 O O . CYS A 1 229 ? 11.311 -6.506 -38.062 1.00 78.25 229 CYS A O 1
ATOM 1758 N N . CYS A 1 230 ? 13.419 -5.788 -37.825 1.00 77.69 230 CYS A N 1
ATOM 1759 C CA . CYS A 1 230 ? 13.957 -6.594 -38.924 1.00 77.69 230 CYS A CA 1
ATOM 1760 C C . CYS A 1 230 ? 14.194 -8.064 -38.541 1.00 77.69 230 CYS A C 1
ATOM 1762 O O . CYS A 1 230 ? 14.122 -8.934 -39.407 1.00 77.69 230 CYS A O 1
ATOM 1764 N N . CYS A 1 231 ? 14.497 -8.351 -37.273 1.00 74.25 231 CYS A N 1
ATOM 1765 C CA . CYS A 1 231 ? 14.870 -9.691 -36.811 1.00 74.25 231 CYS A CA 1
ATOM 1766 C C . CYS A 1 231 ? 13.716 -10.469 -36.163 1.00 74.25 231 CYS A C 1
ATOM 1768 O O . CYS A 1 231 ? 13.774 -11.695 -36.096 1.00 74.25 231 CYS A O 1
ATOM 1770 N N . ILE A 1 232 ? 12.682 -9.781 -35.675 1.00 72.94 232 ILE A N 1
ATOM 1771 C CA . ILE A 1 232 ? 11.554 -10.378 -34.965 1.00 72.94 232 ILE A CA 1
ATOM 1772 C C . ILE A 1 232 ? 10.260 -9.733 -35.502 1.00 72.94 232 ILE A C 1
ATOM 1774 O O . ILE A 1 232 ? 9.973 -8.585 -35.165 1.00 72.94 232 ILE A O 1
ATOM 1778 N N . PRO A 1 233 ? 9.421 -10.449 -36.283 1.00 65.00 233 PRO A N 1
ATOM 1779 C CA . PRO A 1 233 ? 8.149 -9.923 -36.809 1.00 65.00 233 PRO A CA 1
ATOM 1780 C C . PRO A 1 233 ? 7.111 -9.518 -35.737 1.00 65.00 233 PRO A C 1
ATOM 1782 O O . PRO A 1 233 ? 6.004 -9.094 -36.062 1.00 65.00 233 PRO A O 1
ATOM 1785 N N . CYS A 1 234 ? 7.441 -9.654 -34.451 1.00 53.16 234 CYS A N 1
ATOM 1786 C CA . CYS A 1 234 ? 6.543 -9.495 -33.309 1.00 53.16 234 CYS A CA 1
ATOM 1787 C C . CYS A 1 234 ? 6.219 -8.034 -32.945 1.00 53.16 234 CYS A C 1
ATOM 1789 O O . CYS A 1 234 ? 5.386 -7.810 -32.075 1.00 53.16 234 CYS A O 1
ATOM 1791 N N . CYS A 1 235 ? 6.822 -7.027 -33.588 1.00 52.41 235 CYS A N 1
ATOM 1792 C CA . CYS A 1 235 ? 6.496 -5.615 -33.325 1.00 52.41 235 CYS A CA 1
ATOM 1793 C C . CYS A 1 235 ? 5.163 -5.153 -33.950 1.00 52.41 235 CYS A C 1
ATOM 1795 O O . CYS A 1 235 ? 4.788 -3.994 -33.787 1.00 52.41 235 CYS A O 1
ATOM 1797 N N . MET A 1 236 ? 4.443 -6.031 -34.659 1.00 55.88 236 MET A N 1
ATOM 1798 C CA . MET A 1 236 ? 3.192 -5.686 -35.349 1.00 55.88 236 MET A CA 1
ATOM 1799 C C . MET A 1 236 ? 1.910 -6.086 -34.606 1.00 55.88 236 MET A C 1
ATOM 1801 O O . MET A 1 236 ? 0.826 -5.774 -35.087 1.00 55.88 236 MET A O 1
ATOM 1805 N N . THR A 1 237 ? 1.989 -6.762 -33.456 1.00 64.56 237 THR A N 1
ATOM 1806 C CA . THR A 1 237 ? 0.797 -7.344 -32.813 1.00 64.56 237 THR A CA 1
ATOM 1807 C C . THR A 1 237 ? 0.038 -6.399 -31.878 1.00 64.56 237 THR A C 1
ATOM 1809 O O . THR A 1 237 ? -1.150 -6.618 -31.673 1.00 64.56 237 THR A O 1
ATOM 1812 N N . SER A 1 238 ? 0.641 -5.317 -31.358 1.00 75.25 238 SER A N 1
ATOM 1813 C CA . SER A 1 238 ? -0.124 -4.220 -30.734 1.00 75.25 238 SER A CA 1
ATOM 1814 C C . SER A 1 238 ? 0.679 -2.911 -30.626 1.00 75.25 238 SER A C 1
ATOM 1816 O O . SER A 1 238 ? 1.898 -2.916 -30.424 1.00 75.25 238 SER A O 1
ATOM 1818 N N . ARG A 1 239 ? -0.009 -1.764 -30.733 1.00 74.81 239 ARG A N 1
ATOM 1819 C CA . ARG A 1 239 ? 0.589 -0.421 -30.589 1.00 74.81 239 ARG A CA 1
ATOM 1820 C C . ARG A 1 239 ? 1.166 -0.187 -29.187 1.00 74.81 239 ARG A C 1
ATOM 1822 O O . ARG A 1 239 ? 2.186 0.489 -29.063 1.00 74.81 239 ARG A O 1
ATOM 1829 N N . GLU A 1 240 ? 0.543 -0.758 -28.160 1.00 74.62 240 GLU A N 1
ATOM 1830 C CA . GLU A 1 240 ? 0.982 -0.638 -26.765 1.00 74.62 240 GLU A CA 1
ATOM 1831 C C . GLU A 1 240 ? 2.303 -1.378 -26.539 1.00 74.62 240 GLU A C 1
ATOM 1833 O O . GLU A 1 240 ? 3.256 -0.808 -26.012 1.00 74.62 240 GLU A O 1
ATOM 1838 N N . THR A 1 241 ? 2.424 -2.602 -27.062 1.00 76.62 241 THR A N 1
ATOM 1839 C CA . THR A 1 241 ? 3.660 -3.393 -26.969 1.00 76.62 241 THR A CA 1
ATOM 1840 C C . THR A 1 241 ? 4.839 -2.690 -27.649 1.00 76.62 241 THR A C 1
ATOM 1842 O O . THR A 1 241 ? 5.952 -2.696 -27.118 1.00 76.62 241 THR A O 1
ATOM 1845 N N . GLY A 1 242 ? 4.609 -2.038 -28.796 1.00 79.12 242 GLY A N 1
ATOM 1846 C CA . GLY A 1 242 ? 5.641 -1.270 -29.501 1.00 79.12 242 GLY A CA 1
ATOM 1847 C C . GLY A 1 242 ? 6.159 -0.075 -28.694 1.00 79.12 242 GLY A C 1
ATOM 1848 O O . GLY A 1 242 ? 7.371 0.124 -28.596 1.00 79.12 242 GLY A O 1
ATOM 1849 N N . GLN A 1 243 ? 5.258 0.687 -28.065 1.00 81.88 243 GLN A N 1
ATOM 1850 C CA . GLN A 1 243 ? 5.626 1.825 -27.218 1.00 81.88 243 GLN A CA 1
ATOM 1851 C C . GLN A 1 243 ? 6.397 1.386 -25.970 1.00 81.88 243 GLN A C 1
ATOM 1853 O O . GLN A 1 243 ? 7.461 1.940 -25.694 1.00 81.88 243 GLN A O 1
ATOM 1858 N N . SER A 1 244 ? 5.924 0.356 -25.259 1.00 80.12 244 SER A N 1
ATOM 1859 C CA . SER A 1 244 ? 6.626 -0.176 -24.084 1.00 80.12 244 SER A CA 1
ATOM 1860 C C . SER A 1 244 ? 8.014 -0.715 -24.437 1.00 80.12 244 SER A C 1
ATOM 1862 O O . SER A 1 244 ? 8.968 -0.492 -23.692 1.00 80.12 244 SER A O 1
ATOM 1864 N N . THR A 1 245 ? 8.155 -1.372 -25.594 1.00 81.88 245 THR A N 1
ATOM 1865 C CA . THR A 1 245 ? 9.448 -1.891 -26.068 1.00 81.88 245 THR A CA 1
ATOM 1866 C C . THR A 1 245 ? 10.415 -0.756 -26.391 1.00 81.88 245 THR A C 1
ATOM 1868 O O . THR A 1 245 ? 11.548 -0.767 -25.914 1.00 81.88 245 THR A O 1
ATOM 1871 N N . PHE A 1 246 ? 9.967 0.258 -27.141 1.00 85.19 246 PHE A N 1
ATOM 1872 C CA . PHE A 1 246 ? 10.789 1.427 -27.458 1.00 85.19 246 PHE A CA 1
ATOM 1873 C C . PHE A 1 246 ? 11.250 2.153 -26.190 1.00 85.19 246 PHE A C 1
ATOM 1875 O O . PHE A 1 246 ? 12.431 2.476 -26.051 1.00 85.19 246 PHE A O 1
ATOM 1882 N N . LEU A 1 247 ? 10.332 2.369 -25.242 1.00 84.56 247 LEU A N 1
ATOM 1883 C CA . LEU A 1 247 ? 10.640 3.036 -23.981 1.00 84.56 247 LEU A CA 1
ATOM 1884 C C . LEU A 1 247 ? 11.624 2.216 -23.143 1.00 84.56 247 LEU A C 1
ATOM 1886 O O . LEU A 1 247 ? 12.586 2.769 -22.620 1.00 84.56 247 LEU A O 1
ATOM 1890 N N . GLY A 1 248 ? 11.452 0.892 -23.095 1.00 83.38 248 GLY A N 1
ATOM 1891 C CA . GLY A 1 248 ? 12.409 -0.025 -22.477 1.00 83.38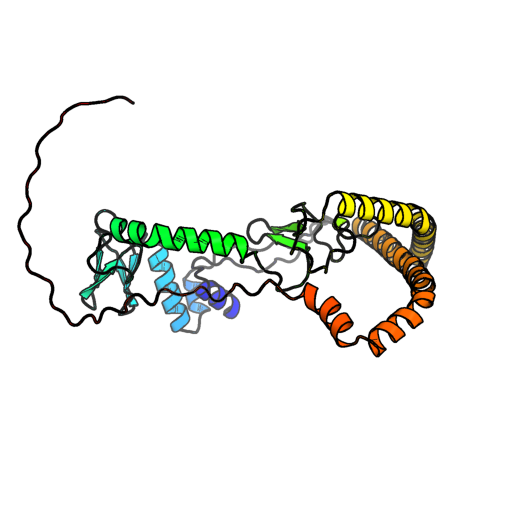 248 GLY A CA 1
ATOM 1892 C C . GLY A 1 248 ? 13.803 0.071 -23.104 1.00 83.38 248 GLY A C 1
ATOM 1893 O O . GLY A 1 248 ? 14.791 0.223 -22.382 1.00 83.38 248 GLY A O 1
ATOM 1894 N N . CYS A 1 249 ? 13.898 0.068 -24.439 1.00 85.81 249 CYS A N 1
ATOM 1895 C CA . CYS A 1 249 ? 15.162 0.260 -25.157 1.00 85.81 249 CYS A CA 1
ATOM 1896 C C . CYS A 1 249 ? 15.806 1.613 -24.832 1.00 85.81 249 CYS A C 1
ATOM 1898 O O . CYS A 1 249 ? 17.008 1.669 -24.565 1.00 85.81 249 CYS A O 1
ATOM 1900 N N . PHE A 1 250 ? 15.020 2.691 -24.801 1.00 86.88 250 PHE A N 1
ATOM 1901 C CA . PHE A 1 250 ? 15.499 4.017 -24.417 1.00 86.88 250 PHE A CA 1
ATOM 1902 C C . PHE A 1 250 ? 16.033 4.032 -22.979 1.00 86.88 250 PHE A C 1
ATOM 1904 O O . PHE A 1 250 ? 17.151 4.493 -22.739 1.00 86.88 250 PHE A O 1
ATOM 1911 N N . CYS A 1 251 ? 15.314 3.434 -22.030 1.00 84.88 251 CYS A N 1
ATOM 1912 C CA . CYS A 1 251 ? 15.747 3.357 -20.639 1.00 84.88 251 CYS A CA 1
ATOM 1913 C C . CYS A 1 251 ? 17.052 2.566 -20.473 1.00 84.88 251 CYS A C 1
ATOM 1915 O O . CYS A 1 251 ? 17.981 3.063 -19.835 1.00 84.88 251 CYS A O 1
ATOM 1917 N N . ILE A 1 252 ? 17.161 1.386 -21.093 1.00 87.31 252 ILE A N 1
ATOM 1918 C CA . ILE A 1 252 ? 18.378 0.558 -21.053 1.00 87.31 252 ILE A CA 1
ATOM 1919 C C . ILE A 1 252 ? 19.554 1.294 -21.703 1.00 87.31 252 ILE A C 1
ATOM 1921 O O . ILE A 1 252 ? 20.645 1.330 -21.138 1.00 87.31 252 ILE A O 1
ATOM 1925 N N . SER A 1 253 ? 19.337 1.928 -22.859 1.00 87.38 253 SER A N 1
ATOM 1926 C CA . SER A 1 253 ? 20.381 2.685 -23.557 1.00 87.38 253 SER A CA 1
ATOM 1927 C C . SER A 1 253 ? 20.926 3.849 -22.718 1.00 87.38 253 SER A C 1
ATOM 1929 O O . SER A 1 253 ? 22.135 4.076 -22.707 1.00 87.38 253 SER A O 1
ATOM 1931 N N . GLY A 1 254 ? 20.066 4.521 -21.943 1.00 86.56 254 GLY A N 1
ATOM 1932 C CA . GLY A 1 254 ? 20.475 5.533 -20.971 1.00 86.56 254 GLY A CA 1
ATOM 1933 C C . GLY A 1 254 ? 21.410 4.966 -19.901 1.00 86.56 254 GLY A C 1
ATOM 1934 O O . GLY A 1 254 ? 22.491 5.510 -19.684 1.00 86.56 254 GLY A O 1
ATOM 1935 N N . TRP A 1 255 ? 21.060 3.828 -19.292 1.00 85.94 255 TRP A N 1
ATOM 1936 C CA . TRP A 1 255 ? 21.909 3.166 -18.293 1.00 85.94 255 TRP A CA 1
ATOM 1937 C C . TRP A 1 255 ? 23.256 2.708 -18.858 1.00 85.94 255 TRP A C 1
ATOM 1939 O O . TRP A 1 255 ? 24.286 2.911 -18.216 1.00 85.94 255 TRP A O 1
ATOM 1949 N N . VAL A 1 256 ? 23.267 2.152 -20.073 1.00 91.19 256 VAL A N 1
ATOM 1950 C CA . VAL A 1 256 ? 24.497 1.721 -20.759 1.00 91.19 256 VAL A CA 1
ATOM 1951 C C . VAL A 1 256 ? 25.471 2.885 -20.960 1.00 91.19 256 VAL A C 1
ATOM 1953 O O . VAL A 1 256 ? 26.679 2.682 -20.878 1.00 91.19 256 VAL A O 1
ATOM 1956 N N . LEU A 1 257 ? 24.973 4.104 -21.182 1.00 89.31 257 LEU A N 1
ATOM 1957 C CA . LEU A 1 257 ? 25.812 5.297 -21.312 1.00 89.31 257 LEU A CA 1
ATOM 1958 C C . LEU A 1 257 ? 26.192 5.907 -19.956 1.00 89.31 257 LEU A C 1
ATOM 1960 O O . LEU A 1 257 ? 27.326 6.350 -19.773 1.00 89.31 257 LEU A O 1
ATOM 1964 N N . MET A 1 258 ? 25.258 5.928 -19.003 1.00 86.44 258 MET A N 1
ATOM 1965 C CA . MET A 1 258 ? 25.460 6.559 -17.699 1.00 86.44 258 MET A CA 1
ATOM 1966 C C . MET A 1 258 ? 26.406 5.771 -16.790 1.00 86.44 258 MET A C 1
ATOM 1968 O O . MET A 1 258 ? 27.237 6.385 -16.125 1.00 86.44 258 MET A O 1
ATOM 1972 N N . VAL A 1 259 ? 26.320 4.435 -16.752 1.00 89.88 259 VAL A N 1
ATOM 1973 C CA . VAL A 1 259 ? 27.125 3.609 -15.830 1.00 89.88 259 VAL A CA 1
ATOM 1974 C C . VAL A 1 259 ? 28.632 3.757 -16.086 1.00 89.88 259 VAL A C 1
ATOM 1976 O O . VAL A 1 259 ? 29.352 4.054 -15.132 1.00 89.88 259 VAL A O 1
ATOM 1979 N N . PRO A 1 260 ? 29.151 3.638 -17.325 1.00 91.88 260 PRO A N 1
ATOM 1980 C CA . PRO A 1 260 ? 30.574 3.843 -17.585 1.00 91.88 260 PRO A CA 1
ATOM 1981 C C . PRO A 1 260 ? 31.035 5.262 -17.248 1.00 91.88 260 PRO A C 1
ATOM 1983 O O . PRO A 1 260 ? 32.102 5.432 -16.663 1.00 91.88 260 PRO A O 1
ATOM 1986 N N . ALA A 1 261 ? 30.227 6.279 -17.565 1.00 88.69 261 ALA A N 1
ATOM 1987 C CA . ALA A 1 261 ? 30.548 7.663 -17.230 1.00 88.69 261 ALA A CA 1
ATOM 1988 C C . ALA A 1 261 ? 30.629 7.869 -15.709 1.00 88.69 261 ALA A C 1
ATOM 1990 O O . ALA A 1 261 ? 31.586 8.466 -15.218 1.00 88.69 261 ALA A O 1
ATOM 1991 N N . ALA A 1 262 ? 29.672 7.320 -14.956 1.00 87.19 262 ALA A N 1
ATOM 1992 C CA . ALA A 1 262 ? 29.674 7.358 -13.498 1.00 87.19 262 ALA A CA 1
ATOM 1993 C C . ALA A 1 262 ? 30.896 6.635 -12.911 1.00 87.19 262 ALA A C 1
ATOM 1995 O O . ALA A 1 262 ? 31.540 7.170 -12.013 1.00 87.19 262 ALA A O 1
ATOM 1996 N N . LEU A 1 263 ? 31.270 5.470 -13.453 1.00 91.06 263 LEU A N 1
ATOM 1997 C CA . LEU A 1 263 ? 32.472 4.743 -13.035 1.00 91.06 263 LEU A CA 1
ATOM 1998 C C . LEU A 1 263 ? 33.749 5.554 -13.294 1.00 91.06 263 LEU A C 1
ATOM 2000 O O . LEU A 1 263 ? 34.579 5.676 -12.398 1.00 91.06 263 LEU A O 1
ATOM 2004 N N . VAL A 1 264 ? 33.895 6.157 -14.478 1.00 93.81 264 VAL A N 1
ATOM 2005 C CA . VAL A 1 264 ? 35.055 7.005 -14.815 1.00 93.81 264 VAL A CA 1
ATOM 2006 C C . VAL A 1 264 ? 35.152 8.215 -13.885 1.00 93.81 264 VAL A C 1
ATOM 2008 O O . VAL A 1 264 ? 36.251 8.571 -13.468 1.00 93.81 264 VAL A O 1
ATOM 2011 N N . LEU A 1 265 ? 34.019 8.823 -13.524 1.00 90.12 265 LEU A N 1
ATOM 2012 C CA . LEU A 1 265 ? 33.982 9.952 -12.593 1.00 90.12 265 LEU A CA 1
ATOM 2013 C C . LEU A 1 265 ? 34.229 9.534 -11.137 1.00 90.12 265 LEU A C 1
ATOM 2015 O O . LEU A 1 265 ? 34.818 10.309 -10.390 1.00 90.12 265 LEU A O 1
ATOM 2019 N N . ALA A 1 266 ? 33.815 8.332 -10.730 1.00 89.81 266 ALA A N 1
ATOM 2020 C CA . ALA A 1 266 ? 33.987 7.828 -9.366 1.00 89.81 266 ALA A CA 1
ATOM 2021 C C . ALA A 1 266 ? 35.400 7.277 -9.096 1.00 89.81 266 ALA A C 1
ATOM 2023 O O . ALA A 1 266 ? 35.910 7.407 -7.982 1.00 89.81 266 ALA A O 1
ATOM 2024 N N . LEU A 1 267 ? 36.057 6.687 -10.102 1.00 93.88 267 LEU A N 1
ATOM 2025 C CA . LEU A 1 267 ? 37.370 6.040 -9.967 1.00 93.88 267 LEU A CA 1
ATOM 2026 C C . LEU A 1 267 ? 38.466 6.932 -9.341 1.00 93.88 267 LEU A C 1
ATOM 2028 O O . LEU A 1 267 ? 39.177 6.438 -8.465 1.00 93.88 267 LEU A O 1
ATOM 2032 N N . PRO A 1 268 ? 38.605 8.228 -9.691 1.00 95.06 268 PRO A N 1
ATOM 2033 C CA . PRO A 1 268 ? 39.579 9.119 -9.055 1.00 95.06 268 PRO A CA 1
ATOM 2034 C C . PRO A 1 268 ? 39.363 9.324 -7.548 1.00 95.06 268 PRO A C 1
ATOM 2036 O O . PRO A 1 268 ? 40.313 9.640 -6.833 1.00 95.06 268 PRO A O 1
ATOM 2039 N N . PHE A 1 269 ? 38.135 9.134 -7.053 1.00 93.06 269 PHE A N 1
ATOM 2040 C CA . PHE A 1 269 ? 37.785 9.306 -5.639 1.00 93.06 269 PHE A CA 1
ATOM 2041 C C . PHE A 1 269 ? 37.947 8.025 -4.814 1.00 93.06 269 PHE A C 1
ATOM 2043 O O . PHE A 1 269 ? 38.038 8.086 -3.588 1.00 93.06 269 PHE A O 1
ATOM 2050 N N . LEU A 1 270 ? 38.057 6.870 -5.473 1.00 93.88 270 LEU A N 1
ATOM 2051 C CA . LEU A 1 270 ? 38.257 5.570 -4.837 1.00 93.88 270 LEU A CA 1
ATOM 2052 C C . LEU A 1 270 ? 39.453 5.528 -3.861 1.00 93.88 270 LEU A C 1
ATOM 2054 O O . LEU A 1 270 ? 39.250 5.060 -2.739 1.00 93.88 270 LEU A O 1
ATOM 2058 N N . PRO A 1 271 ? 40.667 6.032 -4.184 1.00 95.25 271 PRO A N 1
ATOM 2059 C CA . PRO A 1 271 ? 41.776 6.019 -3.226 1.00 95.25 271 PRO A CA 1
ATOM 2060 C C . PRO A 1 271 ? 41.473 6.836 -1.964 1.00 95.25 271 PRO A C 1
ATOM 2062 O O . PRO A 1 271 ? 41.834 6.413 -0.870 1.00 95.25 271 PRO A O 1
ATOM 2065 N N . PHE A 1 272 ? 40.759 7.959 -2.084 1.00 94.06 272 PHE A N 1
ATOM 2066 C CA . PHE A 1 272 ? 40.347 8.759 -0.928 1.00 94.06 272 PHE A CA 1
ATOM 2067 C C . PHE A 1 272 ? 39.322 8.017 -0.066 1.00 94.06 272 PHE A C 1
ATOM 2069 O O . PHE A 1 272 ? 39.447 8.021 1.156 1.00 94.06 272 PHE A O 1
ATOM 2076 N N . GLY A 1 273 ? 38.361 7.329 -0.691 1.00 90.56 273 GLY A N 1
ATOM 2077 C CA . GLY A 1 273 ? 37.398 6.478 0.011 1.00 90.56 273 GLY A CA 1
ATOM 2078 C C . GLY A 1 273 ? 38.067 5.326 0.766 1.00 90.56 273 GLY A C 1
ATOM 2079 O O . GLY A 1 273 ? 37.748 5.092 1.928 1.00 90.56 273 GLY A O 1
ATOM 2080 N N . LEU A 1 274 ? 39.049 4.656 0.152 1.00 94.25 274 LEU A N 1
ATOM 2081 C CA . LEU A 1 274 ? 39.816 3.584 0.800 1.00 94.25 274 LEU A CA 1
ATOM 2082 C C . LEU A 1 274 ? 40.669 4.095 1.967 1.00 94.25 274 LEU A C 1
ATOM 2084 O O . LEU A 1 274 ? 40.714 3.453 3.013 1.00 94.25 274 LEU A O 1
ATOM 2088 N N . VAL A 1 275 ? 41.318 5.254 1.814 1.00 95.88 275 VAL A N 1
ATOM 2089 C CA . VAL A 1 275 ? 42.072 5.904 2.899 1.00 95.88 275 VAL A CA 1
ATOM 2090 C C . VAL A 1 275 ? 41.130 6.281 4.044 1.00 95.88 275 VAL A C 1
ATOM 2092 O O . VAL A 1 275 ? 41.411 5.948 5.192 1.00 95.88 275 VAL A O 1
ATOM 2095 N N . ALA A 1 276 ? 39.984 6.901 3.753 1.00 92.56 276 ALA A N 1
ATOM 2096 C CA . ALA A 1 276 ? 38.990 7.241 4.767 1.00 92.56 276 ALA A CA 1
ATOM 2097 C C . ALA A 1 276 ? 38.469 5.996 5.504 1.00 92.56 276 ALA A C 1
ATOM 2099 O O . ALA A 1 276 ? 38.403 5.995 6.730 1.00 92.56 276 ALA A O 1
ATOM 2100 N N . PHE A 1 277 ? 38.178 4.914 4.777 1.00 93.75 277 PHE A N 1
ATOM 2101 C CA . PHE A 1 277 ? 37.747 3.641 5.359 1.00 93.75 277 PHE A CA 1
ATOM 2102 C C . PHE A 1 277 ? 38.830 2.996 6.236 1.00 93.75 277 PHE A C 1
ATOM 2104 O O . PHE A 1 277 ? 38.519 2.426 7.278 1.00 93.75 277 PHE A O 1
ATOM 2111 N N . TYR A 1 278 ? 40.100 3.103 5.839 1.00 95.75 278 TYR A N 1
ATOM 2112 C CA . TYR A 1 278 ? 41.225 2.557 6.598 1.00 95.75 278 TYR A CA 1
ATOM 2113 C C . TYR A 1 278 ? 41.496 3.333 7.895 1.00 95.75 278 TYR A C 1
ATOM 2115 O O . TYR A 1 278 ? 41.712 2.722 8.939 1.00 95.75 278 TYR A O 1
ATOM 2123 N N . PHE A 1 279 ? 41.484 4.669 7.844 1.00 96.38 279 PHE A N 1
ATOM 2124 C CA . PHE A 1 279 ? 41.816 5.514 8.998 1.00 96.38 279 PHE A CA 1
ATOM 2125 C C . PHE A 1 279 ? 40.625 5.804 9.921 1.00 96.38 279 PHE A C 1
ATOM 2127 O O . PHE A 1 279 ? 40.829 6.008 11.116 1.00 96.38 279 PHE A O 1
ATOM 2134 N N . TRP A 1 280 ? 39.395 5.794 9.400 1.00 95.38 280 TRP A N 1
ATOM 2135 C CA . TRP A 1 280 ? 38.175 6.083 10.162 1.00 95.38 280 TRP A CA 1
ATOM 2136 C C . TRP A 1 280 ? 37.059 5.065 9.894 1.00 95.38 280 TRP A C 1
ATOM 2138 O O . TRP A 1 280 ? 35.953 5.446 9.500 1.00 95.38 280 TRP A O 1
ATOM 2148 N N . PRO A 1 281 ? 37.296 3.766 10.144 1.00 92.94 281 PRO A N 1
ATOM 2149 C CA . PRO A 1 281 ? 36.315 2.727 9.846 1.00 92.94 281 PRO A CA 1
ATOM 2150 C C . PRO A 1 281 ? 34.992 2.942 10.592 1.00 92.94 281 PRO A C 1
ATOM 2152 O O . PRO A 1 281 ? 33.932 2.684 10.031 1.00 92.94 281 PRO A O 1
ATOM 2155 N N . ASP A 1 282 ? 35.032 3.456 11.823 1.00 91.50 282 ASP A N 1
ATOM 2156 C CA . ASP A 1 282 ? 33.826 3.657 12.633 1.00 91.50 282 ASP A CA 1
ATOM 2157 C C . ASP A 1 282 ? 33.011 4.877 12.184 1.00 91.50 282 ASP A C 1
ATOM 2159 O O . ASP A 1 282 ? 31.786 4.807 12.163 1.00 91.50 282 ASP A O 1
ATOM 2163 N N . GLN A 1 283 ? 33.658 5.964 11.743 1.00 88.69 283 GLN A N 1
ATOM 2164 C CA . GLN A 1 283 ? 32.937 7.117 11.182 1.00 88.69 283 GLN A CA 1
ATOM 2165 C C . GLN A 1 283 ? 32.342 6.790 9.816 1.00 88.69 283 GLN A C 1
ATOM 2167 O O . GLN A 1 283 ? 31.218 7.189 9.522 1.00 88.69 283 GLN A O 1
ATOM 2172 N N . VAL A 1 284 ? 33.071 6.030 8.991 1.00 86.50 284 VAL A N 1
ATOM 2173 C CA . VAL A 1 284 ? 32.533 5.561 7.715 1.00 86.50 284 VAL A CA 1
ATOM 2174 C C . VAL A 1 284 ? 31.373 4.600 7.960 1.00 86.50 284 VAL A C 1
ATOM 2176 O O . VAL A 1 284 ? 30.339 4.774 7.341 1.00 86.50 284 VAL A O 1
ATOM 2179 N N . ARG A 1 285 ? 31.452 3.655 8.906 1.00 84.88 285 ARG A N 1
ATOM 2180 C CA . ARG A 1 285 ? 30.287 2.815 9.246 1.00 84.88 285 ARG A CA 1
ATOM 2181 C C . ARG A 1 285 ? 29.105 3.631 9.770 1.00 84.88 285 ARG A C 1
ATOM 2183 O O . ARG A 1 285 ? 27.987 3.367 9.350 1.00 84.88 285 ARG A O 1
ATOM 2190 N N . ALA A 1 286 ? 29.342 4.630 10.620 1.00 83.06 286 ALA A N 1
ATOM 2191 C CA . ALA A 1 286 ? 28.283 5.498 11.133 1.00 83.06 286 ALA A CA 1
ATOM 2192 C C . ALA A 1 286 ? 27.564 6.266 10.009 1.00 83.06 286 ALA A C 1
ATOM 2194 O O . ALA A 1 286 ? 26.340 6.299 9.994 1.00 83.06 286 ALA A O 1
ATOM 2195 N N . LEU A 1 287 ? 28.300 6.792 9.020 1.00 78.62 287 LEU A N 1
ATOM 2196 C CA . LEU A 1 287 ? 27.716 7.458 7.844 1.00 78.62 287 LEU A CA 1
ATOM 2197 C C . LEU A 1 287 ? 26.806 6.547 7.010 1.00 78.62 287 LEU A C 1
ATOM 2199 O O . LEU A 1 287 ? 25.908 7.043 6.342 1.00 78.62 287 LEU A O 1
ATOM 2203 N N . TRP A 1 288 ? 27.050 5.236 7.026 1.00 71.75 288 TRP A N 1
ATOM 2204 C CA . TRP A 1 288 ? 26.244 4.257 6.292 1.00 71.75 288 TRP A CA 1
ATOM 2205 C C . TRP A 1 288 ? 25.099 3.691 7.143 1.00 71.75 288 TRP A C 1
ATOM 2207 O O . TRP A 1 288 ? 24.184 3.096 6.595 1.00 71.75 288 TRP A O 1
ATOM 2217 N N . GLN A 1 289 ? 25.146 3.863 8.468 1.00 65.75 289 GLN A N 1
ATOM 2218 C CA . GLN A 1 289 ? 24.110 3.413 9.405 1.00 65.75 289 GLN A CA 1
ATOM 2219 C C . GLN A 1 289 ? 23.069 4.497 9.726 1.00 65.75 289 GLN A C 1
ATOM 2221 O O . GLN A 1 289 ? 21.993 4.169 10.220 1.00 65.75 289 GLN A O 1
ATOM 2226 N N . ASP A 1 290 ? 23.359 5.772 9.447 1.00 49.06 290 ASP A N 1
ATOM 2227 C CA . ASP A 1 290 ? 22.453 6.898 9.737 1.00 49.06 290 ASP A CA 1
ATOM 2228 C C . ASP A 1 290 ? 21.215 6.938 8.812 1.00 49.06 290 ASP A C 1
ATOM 2230 O O . ASP A 1 290 ? 20.250 7.642 9.097 1.00 49.06 290 ASP A O 1
ATOM 2234 N N . GLU A 1 291 ? 21.192 6.153 7.725 1.00 52.06 291 GLU A N 1
ATOM 2235 C CA . GLU A 1 291 ? 19.984 5.963 6.901 1.00 52.06 291 GLU A CA 1
ATOM 2236 C C . GLU A 1 291 ? 18.963 4.995 7.531 1.00 52.06 291 GLU A C 1
ATOM 2238 O O . GLU A 1 291 ? 17.772 5.117 7.243 1.00 52.06 291 GLU A O 1
ATOM 2243 N N . ASP A 1 292 ? 19.387 4.122 8.454 1.00 46.97 292 ASP A N 1
ATOM 2244 C CA . ASP A 1 292 ? 18.521 3.116 9.093 1.00 46.97 292 ASP A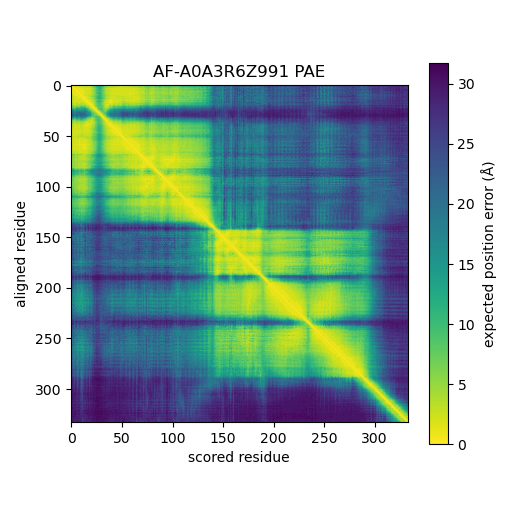 CA 1
ATOM 2245 C C . ASP A 1 292 ? 18.031 3.523 10.493 1.00 46.97 292 ASP A C 1
ATOM 2247 O O . ASP A 1 292 ? 17.110 2.911 11.045 1.00 46.97 292 ASP A O 1
ATOM 2251 N N . GLN A 1 293 ? 18.623 4.555 11.103 1.00 41.66 293 GLN A N 1
ATOM 2252 C CA . GLN A 1 293 ? 18.188 5.023 12.417 1.00 41.66 293 GLN A CA 1
ATOM 2253 C C . GLN A 1 293 ? 17.000 5.978 12.294 1.00 41.66 293 GLN A C 1
ATOM 2255 O O . GLN A 1 293 ? 17.120 7.201 12.351 1.00 41.66 293 GLN A O 1
ATOM 2260 N N . VAL A 1 294 ? 15.799 5.396 12.243 1.00 50.19 294 VAL A N 1
ATOM 2261 C CA . VAL A 1 294 ? 14.641 6.047 12.867 1.00 50.19 294 VAL A CA 1
ATOM 2262 C C . VAL A 1 294 ? 15.071 6.371 14.301 1.00 50.19 294 VAL A C 1
ATOM 2264 O O . VAL A 1 294 ? 15.466 5.439 15.008 1.00 50.19 294 VAL A O 1
ATOM 2267 N N . PRO A 1 295 ? 15.068 7.646 14.740 1.00 44.03 295 PRO A N 1
ATOM 2268 C CA . PRO A 1 295 ? 15.535 7.996 16.071 1.00 44.03 295 PRO A CA 1
ATOM 2269 C C . PRO A 1 295 ? 14.807 7.117 17.078 1.00 44.03 295 PRO A C 1
ATOM 2271 O O . PRO A 1 295 ? 13.573 7.087 17.100 1.00 44.03 295 PRO A O 1
ATOM 2274 N N . ALA A 1 296 ? 15.577 6.363 17.867 1.00 45.75 296 ALA A N 1
ATOM 2275 C CA . ALA A 1 296 ? 15.030 5.606 18.973 1.00 45.75 296 ALA A CA 1
ATOM 2276 C C . ALA A 1 296 ? 14.216 6.591 19.809 1.00 45.75 296 ALA A C 1
ATOM 2278 O O . ALA A 1 296 ? 14.758 7.566 20.338 1.00 45.75 296 ALA A O 1
ATOM 2279 N N . ILE A 1 297 ? 12.902 6.369 19.855 1.00 48.06 297 ILE A N 1
ATOM 2280 C CA . ILE A 1 297 ? 12.024 7.093 20.764 1.00 48.06 297 ILE A CA 1
ATOM 2281 C C . ILE A 1 297 ? 12.669 6.896 22.139 1.00 48.06 297 ILE A C 1
ATOM 2283 O O . ILE A 1 297 ? 12.908 5.739 22.510 1.00 48.06 297 ILE A O 1
ATOM 2287 N N . PRO A 1 298 ? 13.050 7.976 22.848 1.00 48.69 298 PRO A N 1
ATOM 2288 C CA . PRO A 1 298 ? 13.613 7.835 24.179 1.00 48.69 298 PRO A CA 1
ATOM 2289 C C . PRO A 1 298 ? 12.654 6.962 24.994 1.00 48.69 298 PRO A C 1
ATOM 2291 O O . PRO A 1 298 ? 11.444 7.065 24.779 1.00 48.69 298 PRO A O 1
ATOM 2294 N N . PRO A 1 299 ? 13.150 6.069 25.867 1.00 44.75 299 PRO A N 1
ATOM 2295 C CA . PRO A 1 299 ? 12.267 5.366 26.780 1.00 44.75 299 PRO A CA 1
ATOM 2296 C C . PRO A 1 299 ? 11.461 6.439 27.506 1.00 44.75 299 PRO A C 1
ATOM 2298 O O . PRO A 1 299 ? 12.030 7.247 28.238 1.00 44.75 299 PRO A O 1
ATOM 2301 N N . ASP A 1 300 ? 10.165 6.515 27.198 1.00 47.00 300 ASP A N 1
ATOM 2302 C CA . ASP A 1 300 ? 9.251 7.384 27.914 1.00 47.00 300 ASP A CA 1
ATOM 2303 C C . ASP A 1 300 ? 9.408 6.982 29.385 1.00 47.00 300 ASP A C 1
ATOM 2305 O O . ASP A 1 300 ? 9.236 5.807 29.729 1.00 47.00 300 ASP A O 1
ATOM 2309 N N . ASP A 1 301 ? 9.805 7.936 30.231 1.00 43.03 301 ASP A N 1
ATOM 2310 C CA . ASP A 1 301 ? 9.711 7.811 31.680 1.00 43.03 301 ASP A CA 1
ATOM 2311 C C . ASP A 1 301 ? 8.238 7.540 31.984 1.00 43.03 301 ASP A C 1
ATOM 2313 O O . ASP A 1 301 ? 7.419 8.451 32.107 1.00 43.03 301 ASP A O 1
ATOM 2317 N N . HIS A 1 302 ? 7.877 6.259 32.034 1.00 45.75 302 HIS A N 1
ATOM 2318 C CA . HIS A 1 302 ? 6.602 5.818 32.548 1.00 45.75 302 HIS A CA 1
ATOM 2319 C C . HIS A 1 302 ? 6.497 6.360 33.976 1.00 45.75 302 HIS A C 1
ATOM 2321 O O . HIS A 1 302 ? 7.289 5.957 34.835 1.00 45.75 302 HIS A O 1
ATOM 2327 N N . PRO A 1 303 ? 5.511 7.213 34.303 1.00 41.78 303 PRO A N 1
ATOM 2328 C CA . PRO A 1 303 ? 5.068 7.267 35.675 1.00 41.78 303 PRO A CA 1
ATOM 2329 C C . PRO A 1 303 ? 4.490 5.884 35.980 1.00 41.78 303 PRO A C 1
ATOM 2331 O O . PRO A 1 303 ? 3.436 5.499 35.474 1.00 41.78 303 PRO A O 1
ATOM 2334 N N . SER A 1 304 ? 5.220 5.118 36.786 1.00 46.81 304 SER A N 1
ATOM 2335 C CA . SER A 1 304 ? 4.721 3.945 37.493 1.00 46.81 304 SER A CA 1
ATOM 2336 C C . SER A 1 304 ? 3.596 4.383 38.430 1.00 46.81 304 SER A C 1
ATOM 2338 O O . SER A 1 304 ? 3.792 4.524 39.633 1.00 46.81 304 SER A O 1
ATOM 2340 N N . THR A 1 305 ? 2.410 4.648 37.892 1.00 42.12 305 THR A N 1
ATOM 2341 C CA . THR A 1 305 ? 1.203 4.833 38.689 1.00 42.12 305 THR A CA 1
ATOM 2342 C C . THR A 1 305 ? 0.346 3.590 38.566 1.00 42.12 305 THR A C 1
ATOM 2344 O O . THR A 1 305 ? -0.335 3.385 37.568 1.00 42.12 305 THR A O 1
ATOM 2347 N N . MET A 1 306 ? 0.412 2.804 39.640 1.00 40.84 306 MET A N 1
ATOM 2348 C CA . MET A 1 306 ? -0.676 1.999 40.187 1.00 40.84 306 MET A CA 1
ATOM 2349 C C . MET A 1 306 ? -1.310 0.970 39.244 1.00 40.84 306 MET A C 1
ATOM 2351 O O . MET A 1 306 ? -2.370 1.193 38.672 1.00 40.84 306 MET A O 1
ATOM 2355 N N . TYR A 1 307 ? -0.763 -0.247 39.274 1.00 40.53 307 TYR A N 1
ATOM 2356 C CA . TYR A 1 307 ? -1.651 -1.384 39.517 1.00 40.53 307 TYR A CA 1
ATOM 2357 C C . TYR A 1 307 ? -2.186 -1.213 40.942 1.00 40.53 307 TYR A C 1
ATOM 2359 O O . TYR A 1 307 ? -1.480 -1.489 41.913 1.00 40.53 307 TYR A O 1
ATOM 2367 N N . ALA A 1 308 ? -3.380 -0.637 41.065 1.00 41.91 308 ALA A N 1
ATOM 2368 C CA . ALA A 1 308 ? -4.153 -0.766 42.284 1.00 41.91 308 ALA A CA 1
ATOM 2369 C C . ALA A 1 308 ? -4.634 -2.219 42.360 1.00 41.91 308 ALA A C 1
ATOM 2371 O O . ALA A 1 308 ? -5.189 -2.762 41.411 1.00 41.91 308 ALA A O 1
ATOM 2372 N N . ASP A 1 309 ? -4.310 -2.842 43.481 1.00 37.34 309 ASP A N 1
ATOM 2373 C CA . ASP A 1 309 ? -4.752 -4.155 43.918 1.00 37.34 309 ASP A CA 1
ATOM 2374 C C . ASP A 1 309 ? -6.284 -4.124 44.114 1.00 37.34 309 ASP A C 1
ATOM 2376 O O . ASP A 1 309 ? -6.783 -3.433 45.005 1.00 37.34 309 ASP A O 1
ATOM 2380 N N . ASP A 1 310 ? -7.036 -4.830 43.263 1.00 45.22 310 ASP A N 1
ATOM 2381 C CA . ASP A 1 310 ? -8.512 -4.909 43.258 1.00 45.22 310 ASP A CA 1
ATOM 2382 C C . ASP A 1 310 ? -9.085 -5.774 44.408 1.00 45.22 310 ASP A C 1
ATOM 2384 O O . ASP A 1 310 ? -10.060 -6.508 44.249 1.00 45.22 310 ASP A O 1
ATOM 2388 N N . THR A 1 311 ? -8.504 -5.703 45.609 1.00 40.47 311 THR A N 1
ATOM 2389 C CA . THR A 1 311 ? -8.991 -6.452 46.786 1.00 40.47 311 THR A CA 1
ATOM 2390 C C . THR A 1 311 ? -9.657 -5.593 47.867 1.00 40.47 311 THR A C 1
ATOM 2392 O O . THR A 1 311 ? -10.018 -6.110 48.927 1.00 40.47 311 THR A O 1
ATOM 2395 N N . ALA A 1 312 ? -9.923 -4.308 47.613 1.00 42.66 312 ALA A N 1
ATOM 2396 C CA . ALA A 1 312 ? -10.674 -3.461 48.544 1.00 42.66 312 ALA A CA 1
ATOM 2397 C C . ALA A 1 312 ? -12.176 -3.379 48.180 1.00 42.66 312 ALA A C 1
ATOM 2399 O O . ALA A 1 312 ? -12.510 -3.024 47.049 1.00 42.66 312 ALA A O 1
ATOM 2400 N N . PRO A 1 313 ? -13.106 -3.658 49.118 1.00 46.59 313 PRO A N 1
ATOM 2401 C CA . PRO A 1 313 ? -14.535 -3.468 48.885 1.00 46.59 313 PRO A CA 1
ATOM 2402 C C . PRO A 1 313 ? -14.876 -1.971 48.743 1.00 46.59 313 PRO A C 1
ATOM 2404 O O . PRO A 1 313 ? -14.209 -1.128 49.352 1.00 46.59 313 PRO A O 1
ATOM 2407 N N . PRO A 1 314 ? -15.919 -1.622 47.968 1.00 47.03 314 PRO A N 1
ATOM 2408 C CA . PRO A 1 314 ? -16.247 -0.233 47.668 1.00 47.03 314 PRO A CA 1
ATOM 2409 C C . PRO A 1 314 ? -16.644 0.546 48.935 1.00 47.03 314 PRO A C 1
ATOM 2411 O O . PRO A 1 314 ? -17.372 0.014 49.781 1.00 47.03 314 PRO A O 1
ATOM 2414 N N . PRO A 1 315 ? -16.211 1.813 49.079 1.00 42.09 315 PRO A N 1
ATOM 2415 C CA . PRO A 1 315 ? -16.658 2.661 50.171 1.00 42.09 315 PRO A CA 1
ATOM 2416 C C . PRO A 1 315 ? -18.145 2.997 50.013 1.00 42.09 315 PRO A C 1
ATOM 2418 O O . PRO A 1 315 ? -18.631 3.338 48.935 1.00 42.09 315 PRO A O 1
ATOM 2421 N N . SER A 1 316 ? -18.857 2.898 51.132 1.00 41.88 316 SER A N 1
ATOM 2422 C CA . SER A 1 316 ? -20.261 3.260 51.304 1.00 41.88 316 SER A CA 1
ATOM 2423 C C . SER A 1 316 ? -20.559 4.670 50.793 1.00 41.88 316 SER A C 1
ATOM 2425 O O . SER A 1 316 ? -19.875 5.627 51.159 1.00 41.88 316 SER A O 1
ATOM 2427 N N . ALA A 1 317 ? -21.618 4.774 49.991 1.00 43.50 317 ALA A N 1
ATOM 2428 C CA . ALA A 1 317 ? -22.165 6.014 49.467 1.00 43.50 317 ALA A CA 1
ATOM 2429 C C . ALA A 1 317 ? -22.480 7.029 50.580 1.00 43.50 317 ALA A C 1
ATOM 2431 O O . ALA A 1 317 ? -23.179 6.712 51.545 1.00 43.50 317 ALA A O 1
ATOM 2432 N N . SER A 1 318 ? -22.007 8.260 50.390 1.00 42.00 318 SER A N 1
ATOM 2433 C CA . SER A 1 318 ? -22.517 9.447 51.080 1.00 42.00 318 SER A CA 1
ATOM 2434 C C . SER A 1 318 ? -23.504 10.182 50.163 1.00 42.00 318 SER A C 1
ATOM 2436 O O . SER A 1 318 ? -23.357 10.104 48.940 1.00 42.00 318 SER A O 1
ATOM 2438 N N . PRO A 1 319 ? -24.516 10.870 50.719 1.00 44.53 319 PRO A N 1
ATOM 2439 C CA . PRO A 1 319 ? -25.644 11.367 49.950 1.00 44.53 319 PRO A CA 1
ATOM 2440 C C . PRO A 1 319 ? -25.321 12.632 49.154 1.00 44.53 319 PRO A C 1
ATOM 2442 O O . PRO A 1 319 ? -24.553 13.495 49.577 1.00 44.53 319 PRO A O 1
ATOM 2445 N N . VAL A 1 320 ? -25.987 12.687 48.003 1.00 43.47 320 VAL A N 1
ATOM 2446 C CA . VAL A 1 320 ? -26.137 13.799 47.067 1.00 43.47 320 VAL A CA 1
ATOM 2447 C C . VAL A 1 320 ? -26.567 15.069 47.805 1.00 43.47 320 VAL A C 1
ATOM 2449 O O . VAL A 1 320 ? -27.518 15.038 48.584 1.00 43.47 320 VAL A O 1
ATOM 2452 N N . ALA A 1 321 ? -25.868 16.172 47.541 1.00 37.91 321 ALA A N 1
ATOM 2453 C CA . ALA A 1 321 ? -26.372 17.514 47.794 1.00 37.91 321 ALA A CA 1
ATOM 2454 C C . ALA A 1 321 ? -26.918 18.061 46.471 1.00 37.91 321 ALA A C 1
ATOM 2456 O O . ALA A 1 321 ? -26.185 18.148 45.485 1.00 37.91 321 ALA A O 1
ATOM 2457 N N . ASP A 1 322 ? -28.214 18.357 46.480 1.00 43.06 322 ASP A N 1
ATOM 2458 C CA . ASP A 1 322 ? -28.925 19.117 45.460 1.00 43.06 322 ASP A CA 1
ATOM 2459 C C . ASP A 1 322 ? -28.335 20.532 45.349 1.00 43.06 322 ASP A C 1
ATOM 2461 O O . ASP A 1 322 ? -28.150 21.211 46.362 1.00 43.06 322 ASP A O 1
ATOM 2465 N N . GLU A 1 323 ? -28.082 20.994 44.124 1.00 46.53 323 GLU A N 1
ATOM 2466 C CA . GLU A 1 323 ? -28.021 22.425 43.819 1.00 46.53 323 GLU A CA 1
ATOM 2467 C C . GLU A 1 323 ? -29.029 22.738 42.711 1.00 46.53 323 GLU A C 1
ATOM 2469 O O . GLU A 1 323 ? -28.969 22.208 41.598 1.00 46.53 323 GLU A O 1
ATOM 2474 N N . ASP A 1 324 ? -29.980 23.580 43.106 1.00 42.84 324 ASP A N 1
ATOM 2475 C CA . ASP A 1 324 ? -31.105 24.117 42.361 1.00 42.84 324 ASP A CA 1
ATOM 2476 C C . ASP A 1 324 ? -30.705 25.060 41.210 1.00 42.84 324 ASP A C 1
ATOM 2478 O O . ASP A 1 324 ? -29.691 25.755 41.244 1.00 42.84 324 ASP A O 1
ATOM 2482 N N . ASP A 1 325 ? -31.628 25.121 40.246 1.00 41.88 325 ASP A N 1
ATOM 2483 C CA . ASP A 1 325 ? -32.075 26.285 39.471 1.00 41.88 325 ASP A CA 1
ATOM 2484 C C . ASP A 1 325 ? -31.067 27.178 38.733 1.00 41.88 325 ASP A C 1
ATOM 2486 O O . ASP A 1 325 ? -30.417 28.040 39.312 1.00 41.88 325 ASP A O 1
ATOM 2490 N N . LEU A 1 326 ? -31.178 27.173 37.396 1.00 40.12 326 LEU A N 1
ATOM 2491 C CA . LEU A 1 326 ? -31.340 28.408 36.613 1.00 40.12 326 LEU A CA 1
ATOM 2492 C C . LEU A 1 326 ? -32.151 28.131 35.324 1.00 40.12 326 LEU A C 1
ATOM 2494 O O . LEU A 1 326 ? -31.824 27.196 34.588 1.00 40.12 326 LEU A O 1
ATOM 2498 N N . PRO A 1 327 ? -33.180 28.941 34.996 1.00 48.41 327 PRO A N 1
ATOM 2499 C CA . PRO A 1 327 ? -33.993 28.758 33.801 1.00 48.41 327 PRO A CA 1
ATOM 2500 C C . PRO A 1 327 ? -33.509 29.632 32.636 1.00 48.41 327 PRO A C 1
ATOM 2502 O O . PRO A 1 327 ? -33.098 30.778 32.822 1.00 48.41 327 PRO A O 1
ATOM 2505 N N . GLY A 1 328 ? -33.704 29.151 31.409 1.00 37.00 328 GLY A N 1
ATOM 2506 C CA . GLY A 1 328 ? -33.945 30.043 30.275 1.00 37.00 328 GLY A CA 1
ATOM 2507 C C . GLY A 1 328 ? -33.481 29.540 28.907 1.00 37.00 328 GLY A C 1
ATOM 2508 O O . GLY A 1 328 ? -32.550 28.751 28.821 1.00 37.00 328 GLY A O 1
ATOM 2509 N N . PRO A 1 329 ? -34.150 29.974 27.826 1.00 52.66 329 PRO A N 1
ATOM 2510 C CA . PRO A 1 329 ? -34.606 29.073 26.767 1.00 52.66 329 PRO A CA 1
ATOM 2511 C C . PRO A 1 329 ? -34.011 29.409 25.396 1.00 52.66 329 PRO A C 1
ATOM 2513 O O . PRO A 1 329 ? -33.724 30.569 25.155 1.00 52.66 329 PRO A O 1
ATOM 2516 N N . TYR A 1 330 ? -33.965 28.457 24.457 1.00 37.22 330 TYR A N 1
ATOM 2517 C CA . TYR A 1 330 ? -34.111 28.761 23.023 1.00 37.22 330 TYR A CA 1
ATOM 2518 C C . TYR A 1 330 ? -34.661 27.555 22.248 1.00 37.22 330 TYR A C 1
ATOM 2520 O O . TYR A 1 330 ? -33.988 26.549 22.047 1.00 37.22 330 TYR A O 1
ATOM 2528 N N . HIS A 1 331 ? -35.903 27.705 21.783 1.00 44.38 331 HIS A N 1
ATOM 2529 C CA . HIS A 1 331 ? -36.388 27.104 20.544 1.00 44.38 331 HIS A CA 1
ATOM 2530 C C . HIS A 1 331 ? -35.859 27.940 19.371 1.00 44.38 331 HIS A C 1
ATOM 2532 O O . HIS A 1 331 ? -35.969 29.164 19.430 1.00 44.38 331 HIS A O 1
ATOM 2538 N N . HIS A 1 332 ? -35.347 27.301 18.313 1.00 43.53 332 HIS A N 1
ATOM 2539 C CA . HIS A 1 332 ? -35.873 27.398 16.941 1.00 43.53 332 HIS A CA 1
ATOM 2540 C C . HIS A 1 332 ? -34.939 26.737 15.907 1.00 43.53 332 HIS A C 1
ATOM 2542 O O . HIS A 1 332 ? -33.758 27.066 15.843 1.00 43.53 332 HIS A O 1
ATOM 2548 N N . ILE A 1 333 ? -35.592 25.940 15.044 1.00 43.69 333 ILE A N 1
ATOM 2549 C CA . ILE A 1 333 ? -35.181 25.321 13.763 1.00 43.69 333 ILE A CA 1
ATOM 2550 C C . ILE A 1 333 ? -34.406 24.007 13.878 1.00 43.69 333 ILE A C 1
ATOM 2552 O O . ILE A 1 333 ? -33.230 24.017 14.289 1.00 43.69 333 ILE A O 1
#

Foldseek 3Di:
DQVVLLVCLVVLNLWDFAQDWDFFDPPPDPDRDTDGPRHTDDVVNSVVSHPDPVSVVSSVLSVVCVVAVQWDAQPPPRDIDGDPCCVPAQWDQDPPPRDIAGSVHHNPDPPDGPVVVCVVCVVVVVVVVVVCVVPDDPDPVDLFQFDADPPPRFTAGVVPRHTWDPDPDTPQQFLQPLPHVHVNRRPPPPPDDDDPVVNVVVSVVSVVLCVPQVVQLLVQLVVVLVVCVVPPVPCPPDPVVVVVSSVVSSRVSSCVVVVVVVCVVCVVCVVVVVVCCVVPVPVVVVVVCVRVDPDDPPPPPDPPDDPDDPPDDDDDDDDDDDDDDDDDDDDDD

Sequence (333 aa):
MEGYVASKITDGLVYPTCFFTSPPSDDGSDSAIPTTCHAAIHPTDLRAVISSDEVWSKYEKFKFNKEHANARECPFCHHVQVSATAAVDPAITCDECHEVYCFSHSSAHPGTSCVEYEKSRRAEEKLNQAKISQIAKLCPGCGCNQMKCITCGIHFCWLCGKQVDDGVFPEHFQWWNLAGCAGAQMSESTAGQPSMLNKISWFLFRLVLCIVFGPPAFLMAIAFSIIGCCCIPCCMTSRETGQSTFLGCFCISGWVLMVPAALVLALPFLPFGLVAFYFWPDQVRALWQDEDQVPAIPPDDHPSTMYADDTAPPPSASPVADEDDLPGPYHHI

InterPro domains:
  IPR044066 TRIAD supradomain [PS51873] (1-185)
  IPR051628 Linear Ubiquitination-Associated E3 Ligases [PTHR22770] (31-172)

Mean predicted aligned error: 16.84 Å

Secondary structure (DSSP, 8-state):
-HHHHHHHHHTT-SS-B--PEEPPP-SS-S--PPEE--PBPPHHHHHHH---HHHHHHHHHHHHHHH-TTEEE-TTT--EEE-SSTTT--EEE-TTT--EEETTTBTS-TTS-HHHHHHHHHHHHHHHHHHHHHH--S--SS--SEEE-TTT--EEETTT--B--SSSS-GGGSTT-TTTTTT-SS----SS---HHHHHHHHHHHHHHHHHHHHHHHHHHHHHHHHHHHH-GGGGS-HHHHHHHHHHHHHHHHHHHHHHHHHHHHGGGHHHHHHHHHH-HHHHHHHHHTTT-----------------TTSPPPPPPPPPP-----------

Organism: NCBI:txid157072

pLDDT: mean 79.33, std 17.62, range [37.0, 96.5]

Nearest PDB structures (foldseek):
  7yuj-assembly1_A  TM=3.847E-01  e=5.865E-03  Homo sapiens
  6hls-assembly1_I  TM=3.026E-01  e=3.775E-01  Saccharomyces cerevisiae S288C